Protein AF-A0A1D8S6E8-F1 (afdb_monomer)

Nearest PDB structures (foldseek):
  8wx1-assembly1_A  TM=2.848E-01  e=4.080E-01  Mus musculus
  6jx6-assembly1_C  TM=3.672E-01  e=4.406E+00  Homo sapiens
  4tx5-assembly1_A  TM=2.893E-01  e=4.406E+00  Homo sapiens
  8x84-assembly1_A  TM=2.880E-01  e=5.515E+00  Drosophila melanogaster

Radius of gyration: 18.67 Å; Cα contacts (8 Å, |Δi|>4): 208; chains: 1; bounding box: 44×34×52 Å

Secondary structure (DSSP, 8-state):
-HHHHHHHHHHHHHHHHT-HHHHHHHHHHHHHHHHHHHHHHHHHHHT-STTS-HHHHHHHHHS-HHHHHHHHHHHHHHHIIIIIGGGSSS--HHHHHH-SS--HHHHHHHHHHHHHHHHHHHHHHHHHHHHHHHHHHHGGGS-HHHHHHHHHHHHHHHHHHHTTTTHHHHTTT-HHHHHHHHHHHHHHHHHHHHHHHHH-

Organism: NCBI:txid1873524

Mean predicted aligned error: 5.05 Å

Sequence (200 aa):
MQFVGFEAAVLLLGWYHGLTQAAVAGTVGVLVAVAGSAFMLHLSRGFRADREPRRYLDLLFGSRIELVLGLVSFNLLLVYVFVYDPQQAGPALVTSLLGERPPLAYSFVLLLIGWDVAYRIGVGWWACVTGFWRSITYGDELDPATRARFARLDLTTIAFASLQLPIVPVLSGHPLLQLTVLGHVLAVALVSGASVALLR

Solvent-accessible surface area (backbone atoms only — not comparable to full-atom values): 10553 Å² total; per-residue (Å²): 112,70,64,60,52,54,49,48,49,34,50,51,47,17,61,75,69,70,27,61,60,36,22,54,46,36,48,49,36,49,51,42,53,51,51,51,53,55,48,50,56,49,52,63,62,72,67,75,53,100,80,63,64,61,71,56,52,45,58,72,72,65,60,60,52,36,58,52,43,8,49,51,47,32,51,52,48,49,46,38,60,72,54,51,41,66,72,45,96,66,85,27,68,58,39,69,34,48,40,94,74,56,50,69,71,55,54,52,52,47,51,53,37,47,40,52,45,26,29,48,52,19,39,51,50,47,54,25,54,50,48,28,52,43,29,76,74,44,36,88,79,47,52,72,70,57,27,53,50,51,33,51,52,34,52,48,49,34,54,55,43,54,59,50,56,72,50,43,73,68,36,66,95,39,64,69,61,32,49,50,54,52,48,49,35,49,51,38,40,51,43,18,47,50,24,34,62,62,43,106

Foldseek 3Di:
DVLVVLLCLLVVCCVVLVQVLSSLLSNLLSLLLVLLVVLVVVVVVLPPDPPDDVVLVCQLPVPCQLVVQLVVQLVVVCCCQPPVQVVDPDQGLQCNRQNPDRDPSSVVSSSVSVSSNSSSLSSLVSLLQSLLVCLVPCLVVDDLVSLVSSLVSLVSSLVSLVSSLSNLVSCPPPVVVNCVSVVSSVVSCVSSVNSSVSSD

InterPro domains:
  IPR055952 Protein of unknown function DUF7530 [PF24374] (1-195)

pLDDT: mean 88.85, std 7.86, range [54.19, 97.69]

Structure (mmCIF, N/CA/C/O backbone):
data_AF-A0A1D8S6E8-F1
#
_entry.id   AF-A0A1D8S6E8-F1
#
loop_
_atom_site.group_PDB
_atom_site.id
_atom_site.type_symbol
_atom_site.label_atom_id
_atom_site.label_alt_id
_atom_site.label_comp_id
_atom_site.label_asym_id
_atom_site.label_entity_id
_atom_site.label_seq_id
_atom_site.pdbx_PDB_ins_code
_atom_site.Cartn_x
_atom_site.Cartn_y
_atom_site.Cartn_z
_atom_site.occupancy
_atom_site.B_iso_or_equiv
_atom_site.aut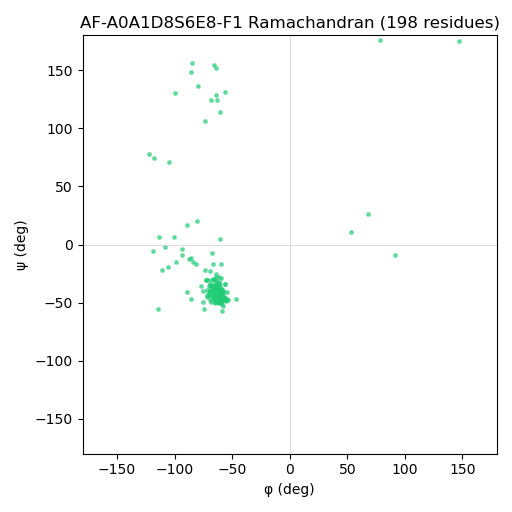h_seq_id
_atom_site.auth_comp_id
_atom_site.auth_asym_id
_atom_site.auth_atom_id
_atom_site.pdbx_PDB_model_num
ATOM 1 N N . MET A 1 1 ? -7.219 -19.929 -1.915 1.00 60.03 1 MET A N 1
ATOM 2 C CA . MET A 1 1 ? -7.399 -20.648 -0.635 1.00 60.03 1 MET A CA 1
ATOM 3 C C . MET A 1 1 ? -7.139 -19.731 0.564 1.00 60.03 1 MET A C 1
ATOM 5 O O . MET A 1 1 ? -8.098 -19.417 1.246 1.00 60.03 1 MET A O 1
ATOM 9 N N . GLN A 1 2 ? -5.917 -19.220 0.787 1.00 70.62 2 GLN A N 1
ATOM 10 C CA . GLN A 1 2 ? -5.588 -18.413 1.984 1.00 70.62 2 GLN A CA 1
ATOM 11 C C . GLN A 1 2 ? -6.381 -17.094 2.118 1.00 70.62 2 GLN A C 1
ATOM 13 O O . GLN A 1 2 ? -6.844 -16.783 3.208 1.00 70.62 2 GLN A O 1
ATOM 18 N N . PHE A 1 3 ? -6.615 -16.369 1.015 1.00 78.62 3 PHE A N 1
ATOM 19 C CA . PHE A 1 3 ? -7.453 -15.154 0.994 1.00 78.62 3 PHE A CA 1
ATOM 20 C C . PHE A 1 3 ? -8.863 -15.388 1.545 1.00 78.62 3 PHE A C 1
ATOM 22 O O . PHE A 1 3 ? -9.321 -14.651 2.406 1.00 78.62 3 PHE A O 1
ATOM 29 N N . VAL A 1 4 ? -9.520 -16.452 1.072 1.00 82.81 4 VAL A N 1
ATOM 30 C CA . VAL A 1 4 ? -10.889 -16.794 1.478 1.00 82.81 4 VAL A CA 1
ATOM 31 C C . VAL A 1 4 ? -10.944 -17.082 2.978 1.00 82.81 4 VAL A C 1
ATOM 33 O O . VAL A 1 4 ? -11.916 -16.720 3.624 1.00 82.81 4 VAL A O 1
ATOM 36 N N . GLY A 1 5 ? -9.885 -17.673 3.543 1.00 86.06 5 GLY A N 1
ATOM 37 C CA . GLY A 1 5 ? -9.773 -17.893 4.984 1.00 86.06 5 GLY A CA 1
ATOM 38 C C . GLY A 1 5 ? -9.686 -16.593 5.788 1.00 86.06 5 GLY A C 1
ATOM 39 O O . GLY A 1 5 ? -10.408 -16.447 6.768 1.00 86.06 5 GLY A O 1
ATOM 40 N N . PHE A 1 6 ? -8.844 -15.642 5.368 1.00 86.69 6 PHE A N 1
ATOM 41 C CA . PHE A 1 6 ? -8.723 -14.340 6.038 1.00 86.69 6 PHE A CA 1
ATOM 42 C C . PHE A 1 6 ? -9.990 -13.498 5.914 1.00 86.69 6 PHE A C 1
ATOM 44 O O . PHE A 1 6 ? -10.462 -12.971 6.916 1.00 86.69 6 PHE A O 1
ATOM 51 N N . GLU A 1 7 ? -10.560 -13.415 4.714 1.00 91.00 7 GLU A N 1
ATOM 52 C CA . GLU A 1 7 ? -11.801 -12.679 4.473 1.00 91.00 7 GLU A CA 1
ATOM 53 C C . GLU A 1 7 ? -12.955 -13.274 5.288 1.00 91.00 7 GLU A C 1
ATOM 55 O O . GLU A 1 7 ? -13.643 -12.560 6.015 1.00 91.00 7 GLU A O 1
ATOM 60 N N . ALA A 1 8 ? -13.116 -14.602 5.266 1.00 90.62 8 ALA A N 1
ATOM 61 C CA . ALA A 1 8 ? -14.121 -15.273 6.082 1.00 90.62 8 ALA A CA 1
ATOM 62 C C . ALA A 1 8 ? -13.896 -15.020 7.578 1.00 90.62 8 ALA A C 1
ATOM 64 O O . ALA A 1 8 ? -14.856 -14.742 8.286 1.00 90.62 8 ALA A O 1
ATOM 65 N N . ALA A 1 9 ? -12.651 -15.067 8.065 1.00 89.38 9 ALA A N 1
ATOM 66 C CA . ALA A 1 9 ? -12.347 -14.776 9.464 1.00 89.38 9 ALA A CA 1
ATOM 67 C C . ALA A 1 9 ? -12.722 -13.336 9.846 1.00 89.38 9 ALA A C 1
ATOM 69 O O . ALA A 1 9 ? -13.364 -13.134 10.873 1.00 89.38 9 ALA A O 1
ATOM 70 N N . VAL A 1 10 ? -12.376 -12.346 9.015 1.00 91.88 10 VAL A N 1
ATOM 71 C CA . VAL A 1 10 ? -12.719 -10.932 9.240 1.00 91.88 10 VAL A CA 1
ATOM 72 C C . VAL A 1 10 ? -14.232 -10.735 9.283 1.00 91.88 10 VAL A C 1
ATOM 74 O O . VAL A 1 10 ? -14.730 -10.103 10.213 1.00 91.88 10 VAL A O 1
ATOM 77 N N . LEU A 1 11 ? -14.967 -11.287 8.315 1.00 92.44 11 LEU A N 1
ATOM 78 C CA . LEU A 1 11 ? -16.418 -11.118 8.230 1.00 92.44 11 LEU A CA 1
ATOM 79 C C . LEU A 1 11 ? -17.154 -11.871 9.345 1.00 92.44 11 LEU A C 1
ATOM 81 O O . LEU A 1 11 ? -18.067 -11.315 9.950 1.00 92.44 11 LEU A O 1
ATOM 85 N N . LEU A 1 12 ? -16.742 -13.104 9.658 1.00 91.62 12 LEU A N 1
ATOM 86 C CA . LEU A 1 12 ? -17.339 -13.904 10.731 1.00 91.62 12 LEU A CA 1
ATOM 87 C C . LEU A 1 12 ? -17.108 -13.266 12.101 1.00 91.62 12 LEU A C 1
ATOM 89 O O . LEU A 1 12 ? -18.049 -13.164 12.883 1.00 91.62 12 LEU A O 1
ATOM 93 N N . LEU A 1 13 ? -15.883 -12.816 12.393 1.00 88.38 13 LEU A N 1
ATOM 94 C CA . LEU A 1 13 ? -15.561 -12.158 13.664 1.00 88.38 13 LEU A CA 1
ATOM 95 C C . LEU A 1 13 ? -16.220 -10.780 13.763 1.00 88.38 13 LEU A C 1
ATOM 97 O O . LEU A 1 13 ? -16.749 -10.440 14.820 1.00 88.38 13 LEU A O 1
ATOM 101 N N . GLY A 1 14 ? -16.248 -10.021 12.666 1.00 89.06 14 GLY A N 1
ATOM 102 C CA . GLY A 1 14 ? -16.954 -8.745 12.579 1.00 89.06 14 GLY A CA 1
ATOM 103 C C . GLY A 1 14 ? -18.448 -8.889 12.847 1.00 89.06 14 GLY A C 1
ATOM 104 O O . GLY A 1 14 ? -19.000 -8.141 13.651 1.00 89.06 14 GLY A O 1
ATOM 105 N N . TRP A 1 15 ? -19.088 -9.892 12.242 1.00 92.50 15 TRP A N 1
ATOM 106 C CA . TRP A 1 15 ? -20.497 -10.204 12.477 1.00 92.50 15 TRP A CA 1
ATOM 107 C C . TRP A 1 15 ? -20.754 -10.700 13.905 1.00 92.50 15 TRP A C 1
ATOM 109 O O . TRP A 1 15 ? -21.646 -10.186 14.574 1.00 92.50 15 TRP A O 1
ATOM 119 N N . TYR A 1 16 ? -19.943 -11.640 14.401 1.00 92.12 16 TYR A N 1
ATOM 120 C CA . TYR A 1 16 ? -20.099 -12.229 15.735 1.00 92.12 16 TYR A CA 1
ATOM 121 C C . TYR A 1 16 ? -19.918 -11.205 16.866 1.00 92.12 16 TYR A C 1
ATOM 123 O O . TYR A 1 16 ? -20.644 -11.245 17.857 1.00 92.12 16 TYR A O 1
ATOM 131 N N . HIS A 1 17 ? -18.971 -10.274 16.722 1.00 88.00 17 HIS A N 1
ATOM 132 C CA . HIS A 1 17 ? -18.700 -9.240 17.722 1.00 88.00 17 HIS A CA 1
ATOM 133 C C . HIS A 1 17 ? -19.449 -7.918 17.479 1.00 88.00 17 HIS A C 1
ATOM 135 O O . HIS A 1 17 ? -19.347 -7.016 18.307 1.00 88.00 17 HIS A O 1
ATOM 141 N N . GLY A 1 18 ? -20.194 -7.779 16.375 1.00 88.12 18 GLY A N 1
ATOM 142 C CA . GLY A 1 18 ? -20.901 -6.540 16.024 1.00 88.12 18 GLY A CA 1
ATOM 143 C C . GLY A 1 18 ? -19.975 -5.372 15.649 1.00 88.12 18 GLY A C 1
ATOM 144 O O . GLY A 1 18 ? -20.344 -4.212 15.816 1.00 88.12 18 GLY A O 1
ATOM 145 N N . LEU A 1 19 ? -18.766 -5.662 15.161 1.00 91.56 19 LEU A N 1
ATOM 146 C CA . LEU A 1 19 ? -17.703 -4.688 14.887 1.00 91.56 19 LEU A CA 1
ATOM 147 C C . LEU A 1 19 ? -17.558 -4.439 13.376 1.00 91.56 19 LEU A C 1
ATOM 149 O O . LEU A 1 19 ? -16.586 -4.846 12.738 1.00 91.56 19 LEU A O 1
ATOM 153 N N . THR A 1 20 ? -18.534 -3.751 12.783 1.00 88.69 20 THR A N 1
ATOM 154 C CA . THR A 1 20 ? -18.589 -3.513 11.327 1.00 88.69 20 THR A CA 1
ATOM 155 C C . THR A 1 20 ? -17.409 -2.685 10.808 1.00 88.69 20 THR A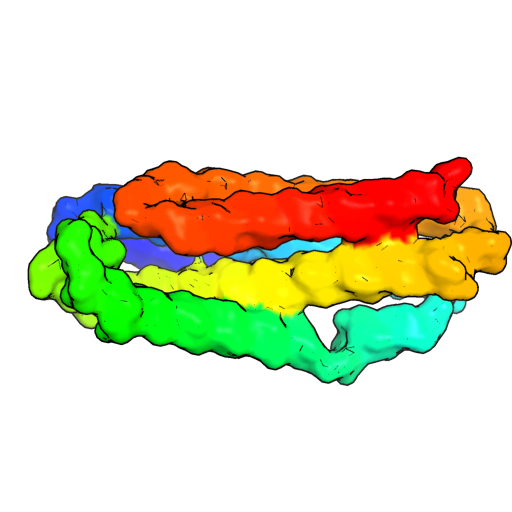 C 1
ATOM 157 O O . THR A 1 20 ? -16.924 -2.934 9.707 1.00 88.69 20 THR A O 1
ATOM 160 N N . GLN A 1 21 ? -16.903 -1.730 11.595 1.00 87.75 21 GLN A N 1
ATOM 161 C CA . GLN A 1 21 ? -15.744 -0.914 11.202 1.00 87.75 21 GLN A CA 1
ATOM 162 C C . GLN A 1 21 ? -14.462 -1.752 11.109 1.00 87.75 21 GLN A C 1
ATOM 164 O O . GLN A 1 21 ? -13.735 -1.653 10.122 1.00 87.75 21 GLN A O 1
ATOM 169 N N . ALA A 1 22 ? -14.225 -2.651 12.072 1.00 88.88 22 ALA A N 1
ATOM 170 C CA . ALA A 1 22 ? -13.147 -3.633 11.979 1.00 88.88 22 ALA A CA 1
ATOM 171 C C . ALA A 1 22 ? -13.314 -4.569 10.773 1.00 88.88 22 ALA A C 1
ATOM 173 O O . ALA A 1 22 ? -12.317 -4.943 10.154 1.00 88.88 22 ALA A O 1
ATOM 174 N N . ALA A 1 23 ? -14.550 -4.922 10.403 1.00 91.44 23 ALA A N 1
ATOM 175 C CA . ALA A 1 23 ? -14.802 -5.767 9.239 1.00 91.44 23 ALA A CA 1
ATOM 176 C C . ALA A 1 23 ? -14.401 -5.057 7.941 1.00 91.44 23 ALA A C 1
ATOM 178 O O . ALA A 1 23 ? -13.694 -5.637 7.118 1.00 91.44 23 ALA A O 1
ATOM 179 N N . VAL A 1 24 ? -14.768 -3.781 7.791 1.00 92.50 24 VAL A N 1
ATOM 180 C CA . VAL A 1 24 ? -14.352 -2.949 6.652 1.00 92.50 24 VAL A CA 1
ATOM 181 C C . VAL A 1 24 ? -12.831 -2.790 6.624 1.00 92.50 24 VAL A C 1
ATOM 183 O O . VAL A 1 24 ? -12.215 -3.031 5.586 1.00 92.50 24 VAL A O 1
ATOM 186 N N . ALA A 1 25 ? -12.213 -2.453 7.760 1.00 90.75 25 ALA A N 1
ATOM 187 C CA . ALA A 1 25 ? -10.764 -2.299 7.878 1.00 90.75 25 ALA A CA 1
ATOM 188 C C . ALA A 1 25 ? -10.012 -3.578 7.485 1.00 90.75 25 ALA A C 1
ATOM 190 O O . ALA A 1 25 ? -9.077 -3.539 6.682 1.00 90.75 25 ALA A O 1
ATOM 191 N N . GLY A 1 26 ? -10.458 -4.720 8.014 1.00 91.25 26 GLY A N 1
ATOM 192 C CA . GLY A 1 26 ? -9.917 -6.029 7.683 1.00 91.25 26 GLY A CA 1
ATOM 193 C C . GLY A 1 26 ? -10.076 -6.339 6.198 1.00 91.25 26 GLY A C 1
ATOM 194 O O . GLY A 1 26 ? -9.085 -6.655 5.556 1.00 91.25 26 GLY A O 1
ATOM 195 N N . THR A 1 27 ? -11.270 -6.155 5.630 1.00 93.31 27 THR A N 1
ATOM 196 C CA . THR A 1 27 ? -11.555 -6.412 4.204 1.00 93.31 27 THR A CA 1
ATOM 197 C C . THR A 1 27 ? -10.633 -5.598 3.297 1.00 93.31 27 THR A C 1
ATOM 199 O O . THR A 1 27 ? -10.021 -6.132 2.375 1.00 93.31 27 THR A O 1
ATOM 202 N N . VAL A 1 28 ? -10.463 -4.302 3.583 1.00 93.38 28 VAL A N 1
ATOM 203 C CA . VAL A 1 28 ? -9.533 -3.435 2.844 1.00 93.38 28 VAL A CA 1
ATOM 204 C C . VAL A 1 28 ? -8.100 -3.965 2.937 1.00 93.38 28 VAL A C 1
ATOM 206 O O . VAL A 1 28 ? -7.418 -4.076 1.917 1.00 93.38 28 VAL A O 1
ATOM 209 N N . GLY A 1 29 ? -7.645 -4.338 4.135 1.00 90.81 29 GLY A N 1
ATOM 210 C CA . GLY A 1 29 ? -6.318 -4.920 4.324 1.00 90.81 29 GLY A CA 1
ATOM 211 C C . GLY A 1 29 ? -6.138 -6.242 3.570 1.00 90.81 29 GLY A C 1
ATOM 212 O O . GLY A 1 29 ? -5.119 -6.447 2.912 1.00 90.81 29 GLY A O 1
ATOM 213 N N . VAL A 1 30 ? -7.151 -7.110 3.578 1.00 91.62 30 VAL A N 1
ATOM 214 C CA . VAL A 1 30 ? -7.140 -8.374 2.839 1.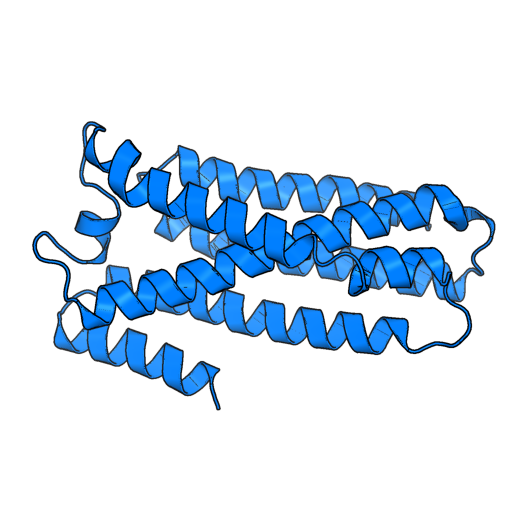00 91.62 30 VAL A CA 1
ATOM 215 C C . VAL A 1 30 ? -7.121 -8.115 1.320 1.00 91.62 30 VAL A C 1
ATOM 217 O O . VAL A 1 30 ? -6.382 -8.785 0.598 1.00 91.62 30 VAL A O 1
ATOM 220 N N . LEU A 1 31 ? -7.844 -7.119 0.802 1.00 90.19 31 LEU A N 1
ATOM 221 C CA . LEU A 1 31 ? -7.780 -6.741 -0.618 1.00 90.19 31 LEU A CA 1
ATOM 222 C C . LEU A 1 31 ? -6.366 -6.307 -1.032 1.00 90.19 31 LEU A C 1
ATOM 224 O O . LEU A 1 31 ? -5.854 -6.758 -2.061 1.00 90.19 31 LEU A O 1
ATOM 228 N N . VAL A 1 32 ? -5.694 -5.503 -0.204 1.00 88.19 32 VAL A N 1
ATOM 229 C CA . VAL A 1 32 ? -4.285 -5.116 -0.405 1.00 88.19 32 VAL A CA 1
ATOM 230 C C . VAL A 1 32 ? -3.365 -6.349 -0.354 1.00 88.19 32 VAL A C 1
ATOM 232 O O . VAL A 1 32 ? -2.449 -6.497 -1.178 1.00 88.19 32 VAL A O 1
ATOM 235 N N . ALA A 1 33 ? -3.658 -7.294 0.543 1.00 86.56 33 ALA A N 1
ATOM 236 C CA . ALA A 1 33 ? -2.975 -8.582 0.648 1.00 86.56 33 ALA A CA 1
ATOM 237 C C . ALA A 1 33 ? -3.202 -9.499 -0.574 1.00 86.56 33 ALA A C 1
ATOM 239 O O . ALA A 1 33 ? -2.339 -10.288 -0.964 1.00 86.56 33 ALA A O 1
ATOM 240 N N . VAL A 1 34 ? -4.327 -9.408 -1.272 1.00 87.50 34 VAL A N 1
ATOM 241 C CA . VAL A 1 34 ? -4.492 -10.131 -2.545 1.00 87.50 34 VAL A CA 1
ATOM 242 C C . VAL A 1 34 ? -3.711 -9.445 -3.647 1.00 87.50 34 VAL A C 1
ATOM 244 O O . VAL A 1 34 ? -2.928 -10.090 -4.350 1.00 87.50 34 VAL A O 1
ATOM 247 N N . ALA A 1 35 ? -3.885 -8.132 -3.765 1.00 84.44 35 ALA A N 1
ATOM 248 C CA . ALA A 1 35 ? -3.279 -7.330 -4.814 1.00 84.44 35 ALA A CA 1
ATOM 249 C C . ALA A 1 35 ? -1.753 -7.467 -4.843 1.00 84.44 35 ALA A C 1
ATOM 251 O O . ALA A 1 35 ? -1.174 -7.737 -5.894 1.00 84.44 35 ALA A O 1
ATOM 252 N N . GLY A 1 36 ? -1.089 -7.364 -3.690 1.00 82.06 36 GLY A N 1
ATOM 253 C CA . GLY A 1 36 ? 0.374 -7.478 -3.647 1.00 82.06 36 GLY A CA 1
ATOM 254 C C . GLY A 1 36 ? 0.897 -8.894 -3.934 1.00 82.06 36 GLY A C 1
ATOM 255 O O . GLY A 1 36 ? 2.015 -9.043 -4.414 1.00 82.06 36 GLY A O 1
ATOM 256 N N . SER A 1 37 ? 0.085 -9.942 -3.738 1.00 83.38 37 SER A N 1
ATOM 257 C CA . SER A 1 37 ? 0.473 -11.315 -4.071 1.00 83.38 37 SER A CA 1
ATOM 258 C C . SER A 1 37 ? 0.481 -11.460 -5.585 1.00 83.38 37 SER A C 1
ATOM 260 O O . SER A 1 37 ? 1.426 -11.997 -6.160 1.00 83.38 37 SER A O 1
ATOM 262 N N . ALA A 1 38 ? -0.546 -10.914 -6.245 1.00 82.88 38 ALA A N 1
ATOM 263 C CA . ALA A 1 38 ? -0.596 -10.829 -7.698 1.00 82.88 38 ALA A CA 1
ATOM 264 C C . ALA A 1 38 ? 0.557 -9.977 -8.254 1.00 82.88 38 ALA A C 1
ATOM 266 O O . ALA A 1 38 ? 1.191 -10.379 -9.229 1.00 82.88 38 ALA A O 1
ATOM 267 N N . PHE A 1 39 ? 0.882 -8.857 -7.602 1.00 80.69 39 PHE A N 1
ATOM 268 C CA . PHE A 1 39 ? 2.013 -8.000 -7.958 1.00 80.69 39 PHE A CA 1
ATOM 269 C C . PHE A 1 39 ? 3.357 -8.738 -7.888 1.00 80.69 39 PHE A C 1
ATOM 271 O O . PHE A 1 39 ? 4.105 -8.736 -8.864 1.00 80.69 39 PHE A O 1
ATOM 278 N N . MET A 1 40 ? 3.651 -9.445 -6.793 1.00 77.25 40 MET A N 1
ATOM 279 C CA . MET A 1 40 ? 4.896 -10.215 -6.665 1.00 77.25 40 MET A CA 1
ATOM 280 C C . MET A 1 40 ? 4.986 -11.359 -7.685 1.00 77.25 40 MET A C 1
ATOM 282 O O . MET A 1 40 ? 6.050 -11.617 -8.255 1.00 77.25 40 MET A O 1
ATOM 286 N N . LEU A 1 41 ? 3.867 -12.026 -7.980 1.00 79.00 41 LEU A N 1
ATOM 287 C CA . LEU A 1 41 ? 3.810 -13.022 -9.053 1.00 79.00 41 LEU A CA 1
ATOM 288 C C . LEU A 1 41 ? 4.048 -12.395 -10.433 1.00 79.00 41 LEU A C 1
ATOM 290 O O . LEU A 1 41 ? 4.658 -13.026 -11.294 1.00 79.00 41 LEU A O 1
ATOM 294 N N . HIS A 1 42 ? 3.590 -11.164 -10.653 1.00 78.69 42 HIS A N 1
ATOM 295 C CA . HIS A 1 42 ? 3.838 -10.441 -11.894 1.00 78.69 42 HIS A CA 1
ATOM 296 C C . HIS A 1 42 ? 5.312 -10.041 -12.029 1.00 78.69 42 HIS A C 1
ATOM 298 O O . HIS A 1 42 ? 5.925 -10.341 -13.054 1.00 78.69 42 HIS A O 1
ATOM 304 N N . LEU A 1 43 ? 5.904 -9.459 -10.978 1.00 73.12 43 LEU A N 1
ATOM 305 C CA . LEU A 1 43 ? 7.327 -9.110 -10.942 1.00 73.12 43 LEU A CA 1
ATOM 306 C C . LEU A 1 43 ? 8.202 -10.345 -11.179 1.00 73.12 43 LEU A C 1
ATOM 308 O O . LEU A 1 43 ? 9.009 -10.357 -12.101 1.00 73.12 43 LEU A O 1
ATOM 312 N N . SER A 1 44 ? 7.993 -11.424 -10.421 1.00 72.31 44 SER A N 1
ATOM 313 C CA . SER A 1 44 ? 8.801 -12.649 -10.549 1.00 72.31 44 SER A CA 1
ATOM 314 C C . SER A 1 44 ? 8.744 -13.297 -11.939 1.00 72.31 44 SER A C 1
ATOM 316 O O . SER A 1 44 ? 9.713 -13.929 -12.357 1.00 72.31 44 SER A O 1
ATOM 318 N N . ARG A 1 45 ? 7.638 -13.141 -12.682 1.00 73.44 45 ARG A N 1
ATOM 319 C CA . ARG A 1 45 ? 7.534 -13.589 -14.083 1.00 73.44 45 ARG A CA 1
ATOM 320 C C . ARG A 1 45 ? 8.242 -12.643 -15.050 1.00 73.44 45 ARG A C 1
ATOM 322 O O . ARG A 1 45 ? 8.813 -13.117 -16.027 1.00 73.44 45 ARG A O 1
ATOM 329 N N . GLY A 1 46 ? 8.206 -11.339 -14.781 1.00 65.38 46 GLY A N 1
ATOM 330 C CA . GLY A 1 46 ? 8.820 -10.307 -15.620 1.00 65.38 46 GLY A CA 1
ATOM 331 C C . GLY A 1 46 ? 10.345 -10.398 -15.715 1.00 65.38 46 GLY A C 1
ATOM 332 O O . GLY A 1 46 ? 10.887 -10.029 -16.755 1.00 65.38 46 GLY A O 1
ATOM 333 N N . PHE A 1 47 ? 11.002 -10.934 -14.678 1.00 66.25 47 PHE A N 1
ATOM 334 C CA . PHE A 1 47 ? 12.466 -10.979 -14.546 1.00 66.25 47 PHE A CA 1
ATOM 335 C C . PHE A 1 47 ? 13.124 -12.331 -14.904 1.00 66.25 47 PHE A C 1
ATOM 337 O O . PHE A 1 47 ? 14.321 -12.528 -14.725 1.00 66.25 47 PHE A O 1
ATOM 344 N N . ARG A 1 48 ? 12.371 -13.313 -15.423 1.00 62.62 48 ARG A N 1
ATOM 345 C CA . ARG A 1 48 ? 12.910 -14.643 -15.805 1.00 62.62 48 ARG A CA 1
ATOM 346 C C . ARG A 1 48 ? 13.619 -14.682 -17.170 1.00 62.62 48 ARG A C 1
ATOM 348 O O . ARG A 1 48 ? 13.740 -15.751 -17.758 1.00 62.62 48 ARG A O 1
ATOM 355 N N . ALA A 1 49 ? 14.061 -13.543 -17.698 1.00 57.59 49 ALA A N 1
ATOM 356 C CA . ALA A 1 49 ? 14.739 -13.478 -18.991 1.00 57.59 49 ALA A CA 1
ATOM 357 C C . ALA A 1 49 ? 16.266 -13.395 -18.813 1.00 57.59 49 ALA A C 1
ATOM 359 O O . ALA A 1 49 ? 16.757 -12.515 -18.113 1.00 57.59 49 ALA A O 1
ATOM 360 N N . ASP A 1 50 ? 17.019 -14.248 -19.516 1.00 54.19 50 ASP A N 1
ATOM 361 C CA . ASP A 1 50 ? 18.485 -14.428 -19.414 1.00 54.19 50 ASP A CA 1
ATOM 362 C C . ASP A 1 50 ? 19.359 -13.188 -19.736 1.00 54.19 50 ASP A C 1
ATOM 364 O O . ASP A 1 50 ? 20.585 -13.283 -19.781 1.00 54.19 50 ASP A O 1
ATOM 368 N N . ARG A 1 51 ? 18.764 -12.013 -19.981 1.00 62.25 51 ARG A N 1
ATOM 369 C CA . ARG A 1 51 ? 19.456 -10.784 -20.421 1.00 62.25 51 ARG A CA 1
ATOM 370 C C . ARG A 1 51 ? 19.438 -9.637 -19.411 1.00 62.25 51 ARG A C 1
ATOM 372 O O . ARG A 1 51 ? 19.852 -8.532 -19.744 1.00 62.25 51 ARG A O 1
ATOM 379 N N . GLU A 1 52 ? 18.942 -9.855 -18.201 1.00 69.94 52 GLU A N 1
ATOM 380 C CA . GLU A 1 52 ? 18.837 -8.780 -17.212 1.00 69.94 52 GLU A CA 1
ATOM 381 C C . GLU A 1 52 ? 20.132 -8.580 -16.405 1.00 69.94 52 GLU A C 1
ATOM 383 O O . GLU A 1 52 ? 20.860 -9.549 -16.155 1.00 69.94 52 GLU A O 1
ATOM 388 N N . PRO A 1 53 ? 20.443 -7.343 -15.962 1.00 77.81 53 PRO A N 1
ATOM 389 C CA . PRO A 1 53 ? 21.641 -7.089 -15.169 1.00 77.81 53 PRO A CA 1
ATOM 390 C C . PRO A 1 53 ? 21.619 -7.888 -13.858 1.00 77.81 53 PRO A C 1
ATOM 392 O O . PRO A 1 53 ? 20.811 -7.622 -12.968 1.00 77.81 53 PRO A O 1
ATOM 395 N N . ARG A 1 54 ? 22.540 -8.849 -13.703 1.00 78.19 54 ARG A N 1
ATOM 396 C CA . ARG A 1 54 ? 22.599 -9.743 -12.525 1.00 78.19 54 ARG A CA 1
ATOM 397 C C . ARG A 1 54 ? 22.651 -8.978 -11.202 1.00 78.19 54 ARG A C 1
ATOM 399 O O . ARG A 1 54 ? 21.913 -9.296 -10.283 1.00 78.19 54 ARG A O 1
ATOM 406 N N . ARG A 1 55 ? 23.426 -7.888 -11.154 1.00 79.38 55 ARG A N 1
ATOM 407 C CA . ARG A 1 55 ? 23.549 -7.027 -9.967 1.00 79.38 55 ARG A CA 1
ATOM 408 C C . ARG A 1 55 ? 22.221 -6.386 -9.545 1.00 79.38 55 ARG A C 1
ATOM 410 O O . ARG A 1 55 ? 21.997 -6.189 -8.356 1.00 79.38 55 ARG A O 1
ATOM 417 N N . TYR A 1 56 ? 21.345 -6.067 -10.498 1.00 81.19 56 TYR A N 1
ATOM 418 C CA . TYR A 1 56 ? 20.006 -5.563 -10.197 1.00 81.19 56 TYR A CA 1
ATOM 419 C C . TYR A 1 56 ? 19.121 -6.661 -9.599 1.00 81.19 56 TYR A C 1
ATOM 421 O O . TYR A 1 56 ? 18.469 -6.422 -8.586 1.00 81.19 56 TYR A O 1
ATOM 429 N N . LEU A 1 57 ? 19.154 -7.871 -10.163 1.00 78.56 57 LEU A N 1
ATOM 430 C CA . LEU A 1 57 ? 18.404 -9.013 -9.634 1.00 78.56 57 LEU A CA 1
ATOM 431 C C . LEU A 1 57 ? 18.883 -9.427 -8.240 1.00 78.56 57 LEU A C 1
ATOM 433 O O . LEU A 1 57 ? 18.057 -9.682 -7.367 1.00 78.56 57 LEU A O 1
ATOM 437 N N . ASP A 1 58 ? 20.193 -9.412 -8.000 1.00 80.38 58 ASP A N 1
ATOM 438 C CA . ASP A 1 58 ? 20.777 -9.719 -6.692 1.00 80.38 58 ASP A CA 1
ATOM 439 C C . ASP A 1 58 ? 20.374 -8.682 -5.632 1.00 80.38 58 ASP A C 1
ATOM 441 O O . ASP A 1 58 ? 20.073 -9.037 -4.495 1.00 80.38 58 ASP A O 1
ATOM 445 N N . LEU A 1 59 ? 20.310 -7.396 -5.992 1.00 81.44 59 LEU A N 1
ATOM 446 C CA . LEU A 1 59 ? 19.826 -6.348 -5.086 1.00 81.44 59 LEU A CA 1
ATOM 447 C C . LEU A 1 59 ? 18.320 -6.470 -4.818 1.00 81.44 59 LEU A C 1
ATOM 449 O O . LEU A 1 59 ? 17.886 -6.337 -3.670 1.00 81.44 59 LEU A O 1
ATOM 453 N N . LEU A 1 60 ? 17.535 -6.736 -5.865 1.00 80.06 60 LEU A N 1
ATOM 454 C CA . LEU A 1 60 ? 16.080 -6.833 -5.790 1.00 80.06 60 LEU A CA 1
ATOM 455 C C . LEU A 1 60 ? 15.616 -8.067 -5.003 1.00 80.06 60 LEU A C 1
ATOM 457 O O . LEU A 1 60 ? 14.679 -7.950 -4.220 1.00 80.06 60 LEU A O 1
ATOM 461 N N . PHE A 1 61 ? 16.264 -9.222 -5.187 1.00 75.94 61 PHE A N 1
ATOM 462 C CA . PHE A 1 61 ? 15.834 -10.503 -4.608 1.00 75.94 61 PHE A CA 1
ATOM 463 C C . PHE A 1 61 ? 16.753 -11.056 -3.510 1.00 75.94 61 PHE A C 1
ATOM 465 O O . PHE A 1 61 ? 16.323 -11.897 -2.724 1.00 75.94 61 PHE A O 1
ATOM 472 N N . GLY A 1 62 ? 18.019 -10.641 -3.454 1.00 69.50 62 GLY A N 1
ATOM 473 C CA . GLY A 1 62 ? 19.030 -11.240 -2.574 1.00 69.50 62 GLY A CA 1
ATOM 474 C C . GLY A 1 62 ? 19.281 -10.488 -1.267 1.00 69.50 62 GLY A C 1
ATOM 475 O O . GLY A 1 62 ? 19.885 -11.045 -0.352 1.00 69.50 62 GLY A O 1
ATOM 476 N N . SER A 1 63 ? 18.826 -9.238 -1.146 1.00 73.12 63 SER A N 1
ATOM 477 C CA . SER A 1 63 ? 19.235 -8.357 -0.045 1.00 73.12 63 SER A CA 1
ATOM 478 C C . SER A 1 63 ? 18.442 -8.538 1.258 1.00 73.12 63 SER A C 1
ATOM 480 O O . SER A 1 63 ? 18.899 -8.075 2.303 1.00 73.12 63 SER A O 1
ATOM 482 N N . ARG A 1 64 ? 17.281 -9.217 1.232 1.00 84.50 64 ARG A N 1
ATOM 483 C CA . ARG A 1 64 ? 16.312 -9.315 2.351 1.00 84.50 64 ARG A CA 1
ATOM 484 C C . ARG A 1 64 ? 15.884 -7.954 2.923 1.00 84.50 64 ARG A C 1
ATOM 486 O O . ARG A 1 64 ? 15.259 -7.900 3.985 1.00 84.50 64 ARG A O 1
ATOM 493 N N . ILE A 1 65 ? 16.222 -6.851 2.254 1.00 85.25 65 ILE A N 1
ATOM 494 C CA . ILE A 1 65 ? 15.944 -5.488 2.713 1.00 85.25 65 ILE A CA 1
ATOM 495 C C . ILE A 1 65 ? 14.434 -5.265 2.780 1.00 85.25 65 ILE A C 1
ATOM 497 O O . ILE A 1 65 ? 13.957 -4.589 3.687 1.00 85.25 65 ILE A O 1
ATOM 501 N N . GLU A 1 66 ? 13.667 -5.897 1.895 1.00 84.88 66 GLU A N 1
ATOM 502 C CA . GLU A 1 66 ? 12.210 -5.862 1.903 1.00 84.88 66 GLU A CA 1
ATOM 503 C C . GLU A 1 66 ? 11.612 -6.398 3.213 1.00 84.88 66 GLU A C 1
ATOM 505 O O . GLU A 1 66 ? 10.664 -5.815 3.739 1.00 84.88 66 GLU A O 1
ATOM 510 N N . LEU A 1 67 ? 12.205 -7.451 3.793 1.00 88.12 67 LEU A N 1
ATOM 511 C CA . LEU A 1 67 ? 11.790 -7.988 5.093 1.00 88.12 67 LEU A CA 1
ATOM 512 C C . LEU A 1 67 ? 12.133 -7.020 6.224 1.00 88.12 67 LEU A C 1
ATOM 514 O O . LEU A 1 67 ? 11.319 -6.824 7.123 1.00 88.12 67 LEU A O 1
ATOM 518 N N . VAL A 1 68 ? 13.317 -6.405 6.177 1.00 91.25 68 VAL A N 1
ATOM 519 C CA . VAL A 1 68 ? 13.750 -5.430 7.188 1.00 91.25 68 VAL A CA 1
ATOM 520 C C . VAL A 1 68 ? 12.852 -4.196 7.161 1.00 91.25 68 VAL A C 1
ATOM 522 O O . VAL A 1 68 ? 12.365 -3.782 8.208 1.00 91.25 68 VAL A O 1
ATOM 525 N N . LEU A 1 69 ? 12.579 -3.640 5.978 1.00 91.12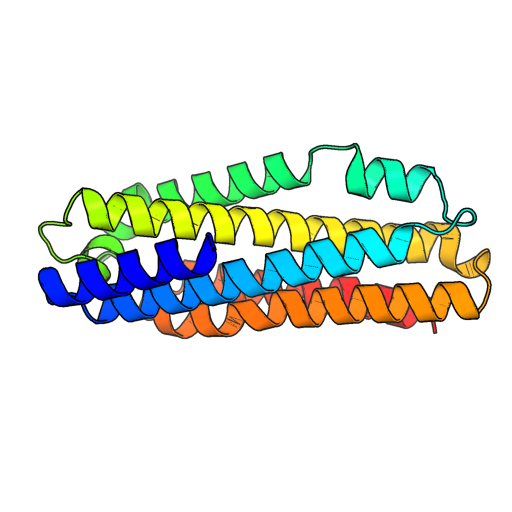 69 LEU A N 1
ATOM 526 C CA . LEU A 1 69 ? 11.673 -2.505 5.809 1.00 91.12 69 LEU A CA 1
ATOM 527 C C . LEU A 1 69 ? 10.267 -2.843 6.300 1.00 91.12 69 LEU A C 1
ATOM 529 O O . LEU A 1 69 ? 9.705 -2.083 7.081 1.00 91.12 69 LEU A O 1
ATOM 533 N N . GLY A 1 70 ? 9.737 -4.006 5.912 1.00 91.88 70 GLY A N 1
ATOM 534 C CA . GLY A 1 70 ? 8.445 -4.491 6.389 1.00 91.88 70 GLY A CA 1
ATOM 535 C C . GLY A 1 70 ? 8.380 -4.610 7.910 1.00 91.88 70 GLY A C 1
ATOM 536 O O . GLY A 1 70 ? 7.430 -4.140 8.537 1.00 91.88 70 GLY A O 1
ATOM 537 N N . LEU A 1 71 ? 9.426 -5.177 8.516 1.00 94.38 71 LEU A N 1
ATOM 538 C CA . LEU A 1 71 ? 9.537 -5.319 9.962 1.00 94.38 71 LEU A CA 1
ATOM 539 C C . LEU A 1 71 ? 9.601 -3.966 10.664 1.00 94.38 71 LEU A C 1
ATOM 541 O O . LEU A 1 71 ? 8.883 -3.759 11.640 1.00 94.38 71 LEU A O 1
ATOM 545 N N . VAL A 1 72 ? 10.418 -3.038 10.171 1.00 94.69 72 VAL A N 1
ATOM 546 C CA . VAL A 1 72 ? 10.507 -1.680 10.719 1.00 94.69 72 VAL A CA 1
ATOM 547 C C . VAL A 1 72 ? 9.154 -0.977 10.609 1.00 94.69 72 VAL A C 1
ATOM 549 O O . VAL A 1 72 ? 8.665 -0.463 11.611 1.00 94.69 72 VAL A O 1
ATOM 552 N N . SER A 1 73 ? 8.505 -1.017 9.444 1.00 93.25 73 SER A N 1
ATOM 553 C CA . SER A 1 73 ? 7.180 -0.424 9.235 1.00 93.25 73 SER A CA 1
ATOM 554 C C . SER A 1 73 ? 6.124 -1.009 10.170 1.00 93.25 73 SER A C 1
ATOM 556 O O . SER A 1 73 ? 5.346 -0.257 10.753 1.00 93.25 73 SER A O 1
ATOM 558 N N . PHE A 1 74 ? 6.112 -2.328 10.374 1.00 95.62 74 PHE A N 1
ATOM 559 C CA . PHE A 1 74 ? 5.168 -2.954 11.296 1.00 95.62 74 PHE A CA 1
ATOM 560 C C . PHE A 1 74 ? 5.452 -2.601 12.758 1.00 95.62 74 PHE A C 1
ATOM 562 O O . PHE A 1 74 ? 4.525 -2.309 13.506 1.00 95.62 74 PHE A O 1
ATOM 569 N N . ASN A 1 75 ? 6.718 -2.566 13.177 1.00 96.56 75 ASN A N 1
ATOM 570 C CA . ASN A 1 75 ? 7.062 -2.145 14.536 1.00 96.56 75 ASN A CA 1
ATOM 571 C C . ASN A 1 75 ? 6.682 -0.681 14.782 1.00 96.56 75 ASN A C 1
ATOM 573 O O . ASN A 1 75 ? 6.144 -0.366 15.839 1.00 96.56 75 ASN A O 1
ATOM 577 N N . LEU A 1 76 ? 6.887 0.201 13.800 1.00 95.44 76 LEU A N 1
ATOM 578 C CA . LEU A 1 76 ? 6.421 1.586 13.874 1.00 95.44 76 LEU A CA 1
ATOM 579 C C . LEU A 1 76 ? 4.895 1.667 13.968 1.00 95.44 76 LEU A C 1
ATOM 581 O O . LEU A 1 76 ? 4.389 2.468 14.749 1.00 95.44 76 LEU A O 1
ATOM 585 N N . LEU A 1 77 ? 4.163 0.815 13.244 1.00 95.12 77 LEU A N 1
ATOM 586 C CA . LEU A 1 77 ? 2.711 0.702 13.386 1.00 95.12 77 LEU A CA 1
ATOM 587 C C . LEU A 1 77 ? 2.322 0.266 14.805 1.00 95.12 77 LEU A C 1
ATOM 589 O O . LEU A 1 77 ? 1.435 0.871 15.393 1.00 95.12 77 LEU A O 1
ATOM 593 N N . LEU A 1 78 ? 2.988 -0.735 15.387 1.00 96.12 78 LEU A N 1
ATOM 594 C CA . LEU A 1 78 ? 2.716 -1.168 16.763 1.00 96.12 78 LEU A CA 1
ATOM 595 C C . LEU A 1 78 ? 3.000 -0.054 17.777 1.00 96.12 78 LEU A C 1
ATOM 597 O O . LEU A 1 78 ? 2.176 0.201 18.651 1.00 96.12 78 LEU A O 1
ATOM 601 N N . VAL A 1 79 ? 4.133 0.640 17.644 1.00 96.06 79 VAL A N 1
ATOM 602 C CA . VAL A 1 79 ? 4.470 1.795 18.488 1.00 96.06 79 VAL A CA 1
ATOM 603 C C . VAL A 1 79 ? 3.419 2.890 18.329 1.00 96.06 79 VAL A C 1
ATOM 605 O O . VAL A 1 79 ? 2.960 3.446 19.325 1.00 96.06 79 VAL A O 1
ATOM 608 N N . TYR A 1 80 ? 2.981 3.169 17.103 1.00 95.06 80 TYR A N 1
ATOM 609 C CA . TYR A 1 80 ? 1.915 4.132 16.867 1.00 95.06 80 TYR A CA 1
ATOM 610 C C . TYR A 1 80 ? 0.633 3.714 17.596 1.00 95.06 80 TYR A C 1
ATOM 612 O O . TYR A 1 80 ? 0.128 4.453 18.431 1.00 95.06 80 TYR A O 1
ATOM 620 N N . VAL A 1 81 ? 0.136 2.510 17.317 1.00 94.50 81 VAL A N 1
ATOM 621 C CA . VAL A 1 81 ? -1.187 2.036 17.745 1.00 94.50 81 VAL A CA 1
ATOM 622 C C . VAL A 1 81 ? -1.273 1.800 19.255 1.00 94.50 81 VAL A C 1
ATOM 624 O O . VAL A 1 81 ? -2.322 2.046 19.844 1.00 94.50 81 VAL A O 1
ATOM 627 N N . PHE A 1 82 ? -0.194 1.338 19.891 1.00 93.69 82 PHE A N 1
ATOM 628 C CA . PHE A 1 82 ? -0.206 0.957 21.309 1.00 93.69 82 PHE A CA 1
ATOM 629 C C . PHE A 1 82 ? 0.482 1.950 22.243 1.00 93.69 82 PHE A C 1
ATOM 631 O O . PHE A 1 82 ? 0.234 1.902 23.445 1.00 93.69 82 PHE A O 1
ATOM 638 N N . VAL A 1 83 ? 1.341 2.834 21.729 1.00 94.62 83 VAL A N 1
ATOM 639 C CA . VAL A 1 83 ? 2.067 3.804 22.562 1.00 94.62 83 VAL A CA 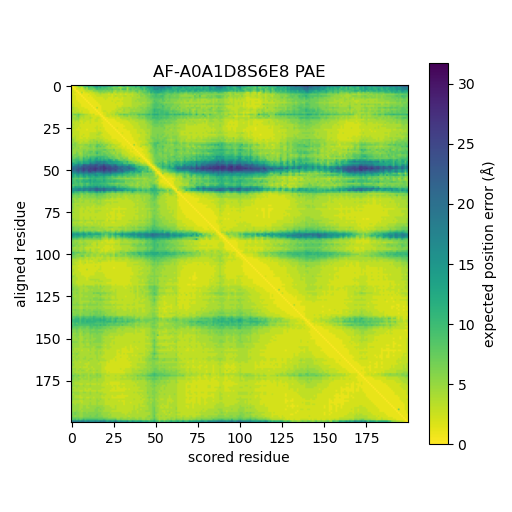1
ATOM 640 C C . VAL A 1 83 ? 1.637 5.224 22.241 1.00 94.62 83 VAL A C 1
ATOM 642 O O . VAL A 1 83 ? 1.219 5.932 23.150 1.00 94.62 83 VAL A O 1
ATOM 645 N N . TYR A 1 84 ? 1.731 5.646 20.980 1.00 94.31 84 TYR A N 1
ATOM 646 C CA . TYR A 1 84 ? 1.478 7.036 20.601 1.00 94.31 84 TYR A CA 1
ATOM 647 C C . TYR A 1 84 ? -0.014 7.389 20.623 1.00 94.31 84 TYR A C 1
ATOM 649 O O . TYR A 1 84 ? -0.420 8.319 21.307 1.00 94.31 84 TYR A O 1
ATOM 657 N N . ASP A 1 85 ? -0.836 6.639 19.895 1.00 92.94 85 ASP A N 1
ATOM 658 C CA . ASP A 1 85 ? -2.254 6.928 19.680 1.00 92.94 85 ASP A CA 1
ATOM 659 C C . ASP A 1 85 ? -3.082 6.926 20.983 1.00 92.94 85 ASP A C 1
ATOM 661 O O . ASP A 1 85 ? -3.871 7.851 21.170 1.00 92.94 85 ASP A O 1
ATOM 665 N N . PRO A 1 86 ? -2.851 6.012 21.954 1.00 91.25 86 PRO A N 1
ATOM 666 C CA . PRO A 1 86 ? -3.534 6.060 23.251 1.00 91.25 86 PRO A CA 1
ATOM 667 C C . PRO A 1 86 ? -3.163 7.262 24.134 1.00 91.25 86 PRO A C 1
ATOM 669 O O . PRO A 1 86 ? -3.876 7.543 25.093 1.00 91.25 86 PRO A O 1
ATOM 672 N N . GLN A 1 87 ? -2.050 7.952 23.856 1.00 91.19 87 GLN A N 1
ATOM 673 C CA . GLN A 1 87 ? -1.646 9.164 24.586 1.00 91.19 87 GLN A CA 1
ATOM 674 C C . GLN A 1 87 ? -2.299 10.435 24.025 1.00 91.19 87 GLN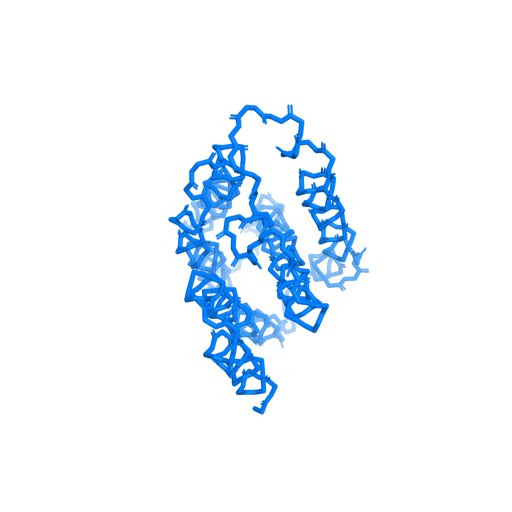 A C 1
ATOM 676 O O . GLN A 1 87 ? -2.220 11.492 24.651 1.00 91.19 87 GLN A O 1
ATOM 681 N N . GLN A 1 88 ? -2.933 10.350 22.854 1.00 88.50 88 GLN A N 1
ATOM 682 C CA . GLN A 1 88 ? -3.530 11.495 22.178 1.00 88.50 88 GLN A CA 1
ATOM 683 C C . GLN A 1 88 ? -4.948 11.777 22.687 1.00 88.50 88 GLN A C 1
ATOM 685 O O . GLN A 1 88 ? -5.656 10.900 23.180 1.00 88.50 88 GLN A O 1
ATOM 690 N N . ALA A 1 89 ? -5.390 13.026 22.536 1.00 74.56 89 ALA A N 1
ATOM 691 C CA . ALA A 1 89 ? -6.765 13.406 22.832 1.00 74.56 89 ALA A CA 1
ATOM 692 C C . ALA A 1 89 ? -7.712 12.870 21.741 1.00 74.56 89 ALA A C 1
ATOM 694 O O . ALA A 1 89 ? -7.746 13.401 20.632 1.00 74.56 89 ALA A O 1
ATOM 695 N N . GLY A 1 90 ? -8.483 11.826 22.054 1.00 79.62 90 GLY A N 1
ATOM 696 C CA . GLY A 1 90 ? -9.472 11.234 21.150 1.00 79.62 90 GLY A CA 1
ATOM 697 C C . GLY A 1 90 ? -9.619 9.719 21.336 1.00 79.62 90 GLY A C 1
ATOM 698 O O . GLY A 1 90 ? -8.901 9.123 22.138 1.00 79.62 90 GLY A O 1
ATOM 699 N N . PRO A 1 91 ? -10.562 9.077 20.626 1.00 83.62 91 PRO A N 1
ATOM 700 C CA . PRO A 1 91 ? -10.654 7.623 20.610 1.00 83.62 91 PRO A CA 1
ATOM 701 C C . PRO A 1 91 ? -9.446 7.023 19.879 1.00 83.62 91 PRO A C 1
ATOM 703 O O . PRO A 1 91 ? -9.200 7.340 18.717 1.00 83.62 91 PRO A O 1
ATOM 706 N N . ALA A 1 92 ? -8.719 6.131 20.553 1.00 91.38 92 ALA A N 1
ATOM 707 C CA . ALA A 1 92 ? -7.618 5.389 19.944 1.00 91.38 92 ALA A CA 1
ATOM 708 C C . ALA A 1 92 ? -8.116 4.462 18.817 1.00 91.38 92 ALA A C 1
ATOM 710 O O . ALA A 1 92 ? -9.232 3.943 18.886 1.00 91.38 92 ALA A O 1
ATOM 711 N N . LEU A 1 93 ? -7.272 4.182 17.822 1.00 88.94 93 LEU A N 1
ATOM 712 C CA . LEU A 1 93 ? -7.569 3.371 16.638 1.00 88.94 93 LEU A CA 1
ATOM 713 C C . LEU A 1 93 ? -8.014 1.957 17.017 1.00 88.94 93 LEU A C 1
ATOM 715 O O . LEU A 1 93 ? -8.938 1.399 16.432 1.00 88.94 93 LEU A O 1
ATOM 719 N N . VAL A 1 94 ? -7.364 1.366 18.024 1.00 90.56 94 VAL A N 1
ATOM 720 C CA . VAL A 1 94 ? -7.761 0.049 18.545 1.00 90.56 94 VAL A CA 1
ATOM 721 C C . VAL A 1 94 ? -9.183 0.112 19.082 1.00 90.56 94 VAL A C 1
ATOM 723 O O . VAL A 1 94 ? -9.998 -0.741 18.753 1.00 90.56 94 VAL A O 1
ATOM 726 N N . THR A 1 95 ? -9.497 1.140 19.866 1.00 90.19 95 THR A N 1
ATOM 727 C CA . THR A 1 95 ? -10.819 1.319 20.466 1.00 90.19 95 THR A CA 1
ATOM 728 C C . THR A 1 95 ? -11.880 1.627 19.411 1.00 90.19 95 THR A C 1
ATOM 730 O O . THR A 1 95 ? -12.996 1.123 19.510 1.00 90.19 95 THR A O 1
ATOM 733 N N . SER A 1 96 ? -11.549 2.411 18.383 1.00 88.81 96 SER A N 1
ATOM 734 C CA . SER A 1 96 ? -12.485 2.768 17.312 1.00 88.81 96 SER A CA 1
ATOM 735 C C . SER A 1 96 ? -12.823 1.578 16.409 1.00 88.81 96 SER A C 1
ATOM 737 O O . SER A 1 96 ? -13.969 1.443 15.981 1.00 88.81 96 SER A O 1
ATOM 739 N N . LEU A 1 97 ? -11.861 0.684 16.159 1.00 89.88 97 LEU A N 1
ATOM 740 C CA . LEU A 1 97 ? -12.070 -0.508 15.336 1.00 89.88 97 LEU A CA 1
ATOM 741 C C . LEU A 1 97 ? -12.627 -1.692 16.136 1.00 89.88 97 LEU A C 1
ATOM 743 O O . LEU A 1 97 ? -13.565 -2.348 15.686 1.00 89.88 97 LEU A O 1
ATOM 747 N N . LEU A 1 98 ? -12.055 -1.983 17.304 1.00 91.38 98 LEU A N 1
ATOM 748 C CA . LEU A 1 98 ? -12.296 -3.217 18.062 1.00 91.38 98 LEU A CA 1
ATOM 749 C C . LEU A 1 98 ? -13.127 -3.016 19.341 1.00 91.38 98 LEU A C 1
ATOM 751 O O . LEU A 1 98 ? -13.443 -3.994 20.021 1.00 91.38 98 LEU A O 1
ATOM 755 N N . GLY A 1 99 ? -13.501 -1.776 19.660 1.00 89.44 99 GLY A N 1
ATOM 756 C CA . GLY A 1 99 ? -14.211 -1.418 20.887 1.00 89.44 99 GLY A CA 1
ATOM 757 C C . GLY A 1 99 ? -13.301 -1.342 22.118 1.00 89.44 99 GLY A C 1
ATOM 758 O O . GLY A 1 99 ? -12.113 -1.651 22.071 1.00 89.44 99 GLY A O 1
ATOM 759 N N . GLU A 1 100 ? -13.872 -0.946 23.258 1.00 87.50 100 GLU A N 1
ATOM 760 C CA . GLU A 1 100 ? -13.138 -0.768 24.528 1.00 87.50 100 GLU A CA 1
ATOM 761 C C . GLU A 1 100 ? -12.539 -2.067 25.085 1.00 87.50 100 GLU A C 1
ATOM 763 O O . GLU A 1 100 ? -11.572 -2.046 25.846 1.00 87.50 100 GLU A O 1
ATOM 768 N N . ARG A 1 101 ? -13.125 -3.212 24.723 1.00 87.88 101 ARG A N 1
ATOM 769 C CA . ARG A 1 101 ? -12.678 -4.550 25.129 1.00 87.88 101 ARG A CA 1
ATOM 770 C C . ARG A 1 101 ? -12.385 -5.384 23.880 1.00 87.88 101 ARG A C 1
ATOM 772 O O . ARG A 1 101 ? -13.220 -6.206 23.498 1.00 87.88 101 ARG A O 1
ATOM 779 N N . PRO A 1 102 ? -11.228 -5.158 23.232 1.00 89.56 102 PRO A N 1
ATOM 780 C CA . PRO A 1 102 ? -10.919 -5.747 21.937 1.00 89.56 102 PRO A CA 1
ATOM 781 C C . PRO A 1 102 ? -10.844 -7.286 22.023 1.00 89.56 102 PRO A C 1
ATOM 783 O O . PRO A 1 102 ? -10.063 -7.816 22.822 1.00 89.56 102 PRO A O 1
ATOM 786 N N . PRO A 1 103 ? -11.620 -8.034 21.212 1.00 92.62 103 PRO A N 1
ATOM 787 C CA . PRO A 1 103 ? -11.592 -9.494 21.224 1.00 92.62 103 PRO A CA 1
ATOM 788 C C . PRO A 1 103 ? -10.229 -10.042 20.793 1.00 92.62 103 PRO A C 1
ATOM 790 O O . PRO A 1 103 ? -9.744 -9.711 19.714 1.00 92.62 103 PRO A O 1
ATOM 793 N N . LEU A 1 104 ? -9.635 -10.942 21.587 1.00 92.50 104 LEU A N 1
ATOM 794 C CA . LEU A 1 104 ? -8.272 -11.449 21.357 1.00 92.50 104 LEU A CA 1
ATOM 795 C C . LEU A 1 104 ? -8.074 -12.022 19.946 1.00 92.50 104 LEU A C 1
ATOM 797 O O . LEU A 1 104 ? -7.111 -11.671 19.265 1.00 92.50 104 LEU A O 1
ATOM 801 N N . ALA A 1 105 ? -9.003 -12.868 19.490 1.00 92.25 105 ALA A N 1
ATOM 802 C CA . ALA A 1 105 ? -8.926 -13.486 18.169 1.00 92.25 105 ALA A CA 1
ATOM 803 C C . ALA A 1 105 ? -9.007 -12.451 17.036 1.00 92.25 105 ALA A C 1
ATOM 805 O O . ALA A 1 105 ? -8.272 -12.550 16.055 1.00 92.25 105 ALA A O 1
ATOM 806 N N . TYR A 1 106 ? -9.862 -11.435 17.179 1.00 92.31 106 TYR A N 1
ATOM 807 C CA . TYR A 1 106 ? -10.042 -10.433 16.135 1.00 92.31 106 TYR A CA 1
ATOM 808 C C . TYR A 1 106 ? -8.875 -9.444 16.080 1.00 92.31 106 TYR A C 1
ATOM 810 O O . TYR A 1 106 ? -8.373 -9.142 14.997 1.00 92.31 106 TYR A O 1
ATOM 818 N N . SER A 1 107 ? -8.361 -9.038 17.243 1.00 93.25 107 SER A N 1
ATOM 819 C CA . SER A 1 107 ? -7.120 -8.268 17.360 1.00 93.25 107 SER A CA 1
ATOM 820 C C . SER A 1 107 ? -5.958 -8.979 16.674 1.00 93.25 107 SER A C 1
ATOM 822 O O . SER A 1 107 ? -5.238 -8.366 15.892 1.00 93.25 107 SER A O 1
ATOM 824 N N . PHE A 1 108 ? -5.799 -10.285 16.918 1.00 94.00 108 PHE A N 1
ATOM 825 C CA . PHE A 1 108 ? -4.757 -11.084 16.279 1.00 94.00 108 PHE A CA 1
ATOM 826 C C . PHE A 1 108 ? -4.890 -11.085 14.750 1.00 94.00 108 PHE A C 1
ATOM 828 O O . PHE A 1 108 ? -3.909 -10.834 14.054 1.00 94.00 108 PHE A O 1
ATOM 835 N N . VAL A 1 109 ? -6.098 -11.309 14.222 1.00 93.44 109 VAL A N 1
ATOM 836 C CA . VAL A 1 109 ? -6.349 -11.312 12.771 1.00 93.44 109 VAL A CA 1
ATOM 837 C C . VAL A 1 109 ? -6.046 -9.948 12.145 1.00 93.44 109 VAL A C 1
ATOM 839 O O . VAL A 1 109 ? -5.352 -9.896 11.131 1.00 93.44 109 VAL A O 1
ATOM 842 N N . LEU A 1 110 ? -6.501 -8.843 12.746 1.00 93.12 110 LEU A N 1
ATOM 843 C CA . LEU A 1 110 ? -6.231 -7.503 12.215 1.00 93.12 110 LEU A CA 1
ATOM 844 C C . LEU A 1 110 ? -4.749 -7.131 12.280 1.00 93.12 110 LEU A C 1
ATOM 846 O O . LEU A 1 110 ? -4.235 -6.554 11.325 1.00 93.12 110 LEU A O 1
ATOM 850 N N . LEU A 1 111 ? -4.043 -7.482 13.357 1.00 94.94 111 LEU A N 1
ATOM 851 C CA . LEU A 1 111 ? -2.598 -7.257 13.450 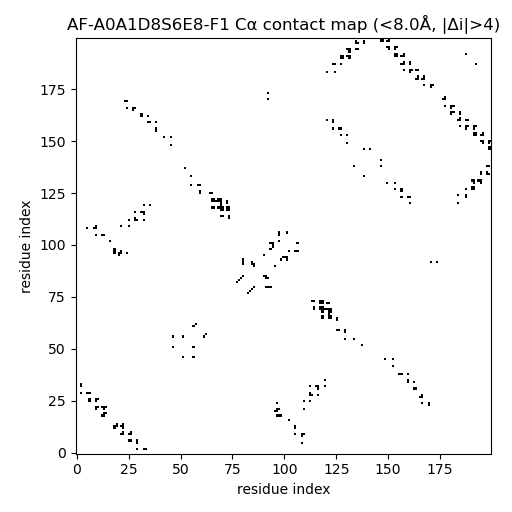1.00 94.94 111 LEU A CA 1
ATOM 852 C C . LEU A 1 111 ? -1.830 -8.093 12.425 1.00 94.94 111 LEU A C 1
ATOM 854 O O . LEU A 1 111 ? -0.870 -7.599 11.840 1.00 94.94 111 LEU A O 1
ATOM 858 N N . LEU A 1 112 ? -2.267 -9.326 12.163 1.00 94.44 112 LEU A N 1
ATOM 859 C CA . LEU A 1 112 ? -1.668 -10.181 11.142 1.00 94.44 112 LEU A CA 1
ATOM 860 C C . LEU A 1 112 ? -1.881 -9.620 9.728 1.00 94.44 112 LEU A C 1
ATOM 862 O O . LEU A 1 112 ? -0.964 -9.648 8.908 1.00 94.44 112 LEU A O 1
ATOM 866 N N . ILE A 1 113 ? -3.060 -9.058 9.453 1.00 93.12 113 ILE A N 1
ATOM 867 C CA . ILE A 1 113 ? -3.332 -8.325 8.209 1.00 93.12 113 ILE A CA 1
ATOM 868 C C . ILE A 1 113 ? -2.473 -7.054 8.142 1.00 93.12 113 ILE A C 1
ATOM 870 O O . ILE A 1 113 ? -1.858 -6.783 7.115 1.00 93.12 113 ILE A O 1
ATOM 874 N N . GLY A 1 114 ? -2.372 -6.299 9.239 1.00 93.62 114 GLY A N 1
ATOM 875 C CA . GLY A 1 114 ? -1.530 -5.104 9.333 1.00 93.62 114 GLY A CA 1
ATOM 876 C C . GLY A 1 114 ? -0.049 -5.400 9.088 1.00 93.62 114 GLY A C 1
ATOM 877 O O . GLY A 1 114 ? 0.622 -4.632 8.401 1.00 93.62 114 GLY A O 1
ATOM 878 N N . TRP A 1 115 ? 0.446 -6.539 9.579 1.00 94.69 115 TRP A N 1
ATOM 879 C CA . TRP A 1 115 ? 1.777 -7.059 9.265 1.00 94.69 115 TRP A CA 1
ATOM 880 C C . TRP A 1 115 ? 1.956 -7.288 7.765 1.00 94.69 115 TRP A C 1
ATOM 882 O O . TRP A 1 115 ? 2.924 -6.797 7.188 1.00 94.69 115 TRP A O 1
ATOM 892 N N . ASP A 1 116 ? 1.028 -7.999 7.121 1.00 92.38 116 ASP A N 1
ATOM 893 C CA . ASP A 1 116 ? 1.122 -8.289 5.686 1.00 92.38 116 ASP A CA 1
ATOM 894 C C . ASP A 1 116 ? 1.083 -7.000 4.843 1.00 92.38 116 ASP A C 1
ATOM 896 O O . ASP A 1 116 ? 1.890 -6.834 3.924 1.00 92.38 116 ASP A O 1
ATOM 900 N N . VAL A 1 117 ? 0.231 -6.037 5.210 1.00 91.81 117 VAL A N 1
ATOM 901 C CA . VAL A 1 117 ? 0.184 -4.708 4.581 1.00 91.81 117 VAL A CA 1
ATOM 902 C C . VAL A 1 117 ? 1.514 -3.966 4.758 1.00 91.81 117 VAL A C 1
ATOM 904 O O . VAL A 1 117 ? 2.082 -3.495 3.771 1.00 91.81 117 VAL A O 1
ATOM 907 N N . ALA A 1 118 ? 2.048 -3.894 5.980 1.00 93.25 118 ALA A N 1
ATOM 908 C CA . ALA A 1 118 ? 3.320 -3.227 6.267 1.00 93.25 118 ALA A CA 1
ATOM 909 C C . ALA A 1 118 ? 4.496 -3.876 5.521 1.00 93.25 118 ALA A C 1
ATOM 911 O O . ALA A 1 118 ? 5.334 -3.180 4.945 1.00 93.25 118 ALA A O 1
ATOM 912 N N . TYR A 1 119 ? 4.526 -5.208 5.461 1.00 91.50 119 TYR A N 1
ATOM 913 C CA . TYR A 1 119 ? 5.511 -5.950 4.682 1.00 91.50 119 TYR A CA 1
ATOM 914 C C . TYR A 1 119 ? 5.479 -5.551 3.204 1.00 91.50 119 TYR A C 1
ATOM 916 O O . TYR A 1 119 ? 6.517 -5.263 2.607 1.00 91.50 119 TYR A O 1
ATOM 924 N N . ARG A 1 120 ? 4.289 -5.452 2.613 1.00 89.06 120 ARG A N 1
ATOM 925 C CA . ARG A 1 120 ? 4.134 -5.109 1.193 1.00 89.06 120 ARG A CA 1
ATOM 926 C C . ARG A 1 120 ? 4.427 -3.656 0.870 1.00 89.06 120 ARG A C 1
ATOM 928 O O . ARG A 1 120 ? 4.904 -3.383 -0.229 1.00 89.06 120 ARG A O 1
ATOM 935 N N . ILE A 1 121 ? 4.181 -2.744 1.806 1.00 89.56 121 ILE A N 1
ATOM 936 C CA . ILE A 1 121 ? 4.674 -1.364 1.731 1.00 89.56 121 ILE A CA 1
ATOM 937 C C . ILE A 1 121 ? 6.203 -1.378 1.605 1.00 89.56 121 ILE A C 1
ATOM 939 O O . ILE A 1 121 ? 6.754 -0.733 0.712 1.00 89.56 121 ILE A O 1
ATOM 943 N N . GLY A 1 122 ? 6.882 -2.185 2.429 1.00 89.81 122 GLY A N 1
ATOM 944 C CA . GLY A 1 122 ? 8.331 -2.394 2.355 1.00 89.81 122 GLY A CA 1
ATOM 945 C C . GLY A 1 122 ? 8.795 -2.959 1.008 1.00 89.81 122 GLY A C 1
ATOM 946 O O . GLY A 1 122 ? 9.712 -2.412 0.395 1.00 89.81 122 GLY A O 1
ATOM 947 N N . VAL A 1 123 ? 8.126 -4.002 0.503 1.00 87.62 123 VAL A N 1
ATOM 948 C CA . VAL A 1 123 ? 8.408 -4.597 -0.820 1.00 87.62 123 VAL A CA 1
ATOM 949 C C . VAL A 1 123 ? 8.220 -3.575 -1.944 1.00 87.62 123 VAL A C 1
ATOM 951 O O . VAL A 1 123 ? 9.093 -3.436 -2.799 1.00 87.62 123 VAL A O 1
ATOM 954 N N . GLY A 1 124 ? 7.104 -2.842 -1.944 1.00 88.88 124 GLY A N 1
ATOM 955 C CA . GLY A 1 124 ? 6.801 -1.828 -2.956 1.00 88.88 124 GLY A CA 1
ATOM 956 C C . GLY A 1 124 ? 7.822 -0.692 -2.960 1.00 88.88 124 GLY A C 1
ATOM 957 O O . GLY A 1 124 ? 8.286 -0.285 -4.026 1.00 88.88 124 GLY A O 1
ATOM 958 N N . TRP A 1 125 ? 8.234 -0.232 -1.775 1.00 91.62 125 TRP A N 1
ATOM 959 C CA . TRP A 1 125 ? 9.287 0.771 -1.632 1.00 91.62 125 TRP A CA 1
ATOM 960 C C . TRP A 1 125 ? 10.627 0.279 -2.187 1.00 91.62 125 TRP A C 1
ATOM 962 O O . TRP A 1 125 ? 11.249 0.965 -2.998 1.00 91.62 125 TRP A O 1
ATOM 972 N N . TRP A 1 126 ? 11.054 -0.929 -1.813 1.00 92.25 126 TRP A N 1
ATOM 973 C CA . TRP A 1 126 ? 12.323 -1.480 -2.285 1.00 92.25 126 TRP A CA 1
ATOM 974 C C . TRP A 1 126 ? 12.336 -1.712 -3.801 1.00 92.25 126 TRP A C 1
ATOM 976 O O . TRP A 1 126 ? 13.304 -1.350 -4.475 1.00 92.25 126 TRP A O 1
ATOM 986 N N . ALA A 1 127 ? 11.243 -2.235 -4.362 1.00 89.69 127 ALA A N 1
ATOM 987 C CA . ALA A 1 127 ? 11.085 -2.414 -5.805 1.00 89.69 127 ALA A CA 1
ATOM 988 C C . ALA A 1 127 ? 11.171 -1.079 -6.565 1.00 89.69 127 ALA A C 1
ATOM 990 O O . ALA A 1 127 ? 11.790 -0.998 -7.625 1.00 89.69 127 ALA A O 1
ATOM 991 N N . CYS A 1 128 ? 10.588 -0.020 -6.005 1.00 92.38 128 CYS A N 1
ATOM 992 C CA . CYS A 1 128 ? 10.629 1.324 -6.565 1.00 92.38 128 CYS A CA 1
ATOM 993 C C . CYS A 1 128 ? 12.056 1.905 -6.578 1.00 92.38 128 CYS A C 1
ATOM 995 O O . CYS A 1 128 ? 12.546 2.332 -7.625 1.00 92.38 128 CYS A O 1
ATOM 997 N N . VAL A 1 129 ? 12.757 1.853 -5.439 1.00 93.88 129 VAL A N 1
ATOM 998 C CA . VAL A 1 129 ? 14.130 2.369 -5.292 1.00 93.88 129 VAL A CA 1
ATOM 999 C C . VAL A 1 129 ? 15.111 1.622 -6.195 1.00 93.88 129 VAL A C 1
ATOM 1001 O O . VAL A 1 129 ? 15.901 2.240 -6.909 1.00 93.88 129 VAL A O 1
ATOM 1004 N N . THR A 1 130 ? 15.050 0.291 -6.204 1.00 92.44 130 THR A N 1
ATOM 1005 C CA . THR A 1 130 ? 15.920 -0.534 -7.056 1.00 92.44 130 THR A CA 1
ATOM 1006 C C . THR A 1 130 ? 15.600 -0.366 -8.539 1.00 92.44 130 THR A C 1
ATOM 1008 O O . THR A 1 130 ? 16.520 -0.350 -9.355 1.00 92.44 130 THR A O 1
ATOM 1011 N N . GLY A 1 131 ? 14.323 -0.198 -8.903 1.00 91.44 131 GLY A N 1
ATOM 1012 C CA . GLY A 1 131 ? 13.899 0.111 -10.270 1.00 91.44 131 GLY A CA 1
ATOM 1013 C C . GLY A 1 131 ? 14.458 1.446 -10.763 1.00 91.44 131 GLY A C 1
ATOM 1014 O O . GLY A 1 131 ? 15.027 1.506 -11.852 1.00 91.44 131 GLY A O 1
ATOM 1015 N N . PHE A 1 132 ? 14.396 2.490 -9.934 1.00 94.81 132 PHE A N 1
ATOM 1016 C CA . PHE A 1 132 ? 15.005 3.782 -10.248 1.00 94.81 132 PHE A CA 1
ATOM 1017 C C . PHE A 1 132 ? 16.529 3.686 -10.373 1.00 94.81 132 PHE A C 1
ATOM 1019 O O . PHE A 1 132 ? 17.090 4.146 -11.367 1.00 94.81 132 PHE A O 1
ATOM 1026 N N . TRP A 1 133 ? 17.194 3.019 -9.422 1.00 95.00 133 TRP A N 1
ATOM 1027 C CA . TRP A 1 133 ? 18.638 2.772 -9.482 1.00 95.00 133 TRP A CA 1
ATOM 1028 C C . TRP A 1 133 ? 19.053 2.026 -10.763 1.00 95.00 133 TRP A C 1
ATOM 1030 O O . TRP A 1 133 ? 20.046 2.380 -11.401 1.00 95.00 133 TRP A O 1
ATOM 1040 N N . ARG A 1 134 ? 18.271 1.026 -11.190 1.00 93.81 134 ARG A N 1
ATOM 1041 C CA . ARG A 1 134 ? 18.478 0.312 -12.459 1.00 93.81 134 ARG A CA 1
ATOM 1042 C C . ARG A 1 134 ? 18.403 1.267 -13.648 1.00 93.81 134 ARG A C 1
ATOM 1044 O O . ARG A 1 134 ? 19.259 1.193 -14.523 1.00 93.81 134 ARG A O 1
ATOM 1051 N N . SER A 1 135 ? 17.406 2.146 -13.684 1.00 93.00 135 SER A N 1
ATOM 1052 C CA . SER A 1 135 ? 17.205 3.075 -14.801 1.00 93.00 135 SER A CA 1
ATOM 1053 C C . SER A 1 135 ? 18.330 4.104 -14.917 1.00 93.00 135 SER A C 1
ATOM 1055 O O . SER A 1 135 ? 18.783 4.356 -16.025 1.00 93.00 135 SER A O 1
ATOM 1057 N N . ILE A 1 136 ? 18.855 4.628 -13.802 1.00 95.31 136 ILE A N 1
ATOM 1058 C CA . ILE A 1 136 ? 20.009 5.549 -13.837 1.00 95.31 136 ILE A CA 1
ATOM 1059 C C . ILE A 1 136 ? 21.335 4.848 -14.164 1.00 95.31 136 ILE A C 1
ATOM 1061 O O . ILE A 1 136 ? 22.223 5.471 -14.730 1.00 95.31 136 ILE A O 1
ATOM 1065 N N . THR A 1 137 ? 21.496 3.577 -13.780 1.00 92.94 137 THR A N 1
ATOM 1066 C CA . THR A 1 137 ? 22.790 2.877 -13.893 1.00 92.94 137 THR A CA 1
ATOM 1067 C C . THR A 1 137 ? 22.944 2.178 -15.235 1.00 92.94 137 THR A C 1
ATOM 1069 O O . THR A 1 137 ? 24.026 2.180 -15.805 1.00 92.94 137 THR A O 1
ATOM 1072 N N . TYR A 1 138 ? 21.868 1.558 -15.721 1.00 90.31 138 TYR A N 1
ATOM 1073 C CA . TYR A 1 138 ? 21.895 0.697 -16.901 1.00 90.31 138 TYR A CA 1
ATOM 1074 C C . TYR A 1 138 ? 20.997 1.203 -18.028 1.00 90.31 138 TYR A C 1
ATOM 1076 O O . TYR A 1 138 ? 21.016 0.607 -19.097 1.00 90.31 138 TYR A O 1
ATOM 1084 N N . GLY A 1 139 ? 20.205 2.263 -17.815 1.00 86.50 139 GLY A N 1
ATOM 1085 C CA . GLY A 1 139 ? 19.189 2.732 -18.764 1.00 86.50 139 GLY A CA 1
ATOM 1086 C C . GLY A 1 139 ? 19.702 2.829 -20.197 1.00 86.50 139 GLY A C 1
ATOM 1087 O O . GLY A 1 139 ? 19.077 2.277 -21.101 1.00 86.50 139 GLY A O 1
ATOM 1088 N N . ASP A 1 140 ? 20.882 3.420 -20.382 1.00 88.00 140 ASP A N 1
ATOM 1089 C CA . ASP A 1 140 ? 21.497 3.627 -21.694 1.00 88.00 140 ASP A CA 1
ATOM 1090 C C . ASP A 1 140 ? 21.930 2.332 -22.398 1.00 88.00 140 ASP A C 1
ATOM 1092 O O . ASP A 1 140 ? 21.843 2.238 -23.621 1.00 88.00 140 ASP A O 1
ATOM 1096 N N . GLU A 1 141 ? 22.304 1.305 -21.637 1.00 88.44 141 GLU A N 1
ATOM 1097 C CA . GLU A 1 141 ? 22.775 0.008 -22.143 1.00 88.44 141 GLU A CA 1
ATOM 1098 C C . GLU A 1 141 ? 21.625 -0.933 -22.537 1.00 88.44 141 GLU A C 1
ATOM 1100 O O . GLU A 1 141 ? 21.830 -1.928 -23.236 1.00 88.44 141 GL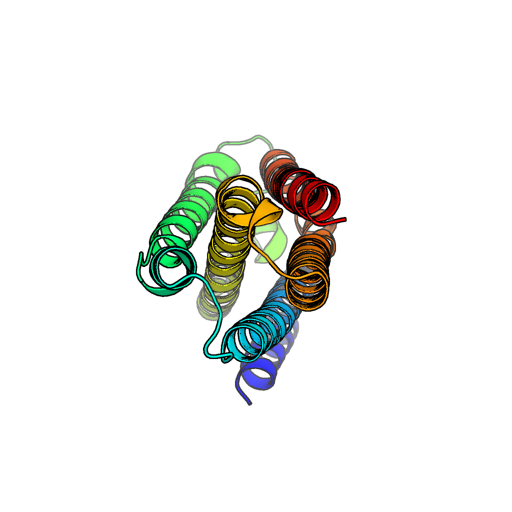U A O 1
ATOM 1105 N N . LEU A 1 142 ? 20.403 -0.640 -22.084 1.00 86.75 142 LEU A N 1
ATOM 1106 C CA . LEU A 1 142 ? 19.235 -1.479 -22.327 1.00 86.75 142 LEU A CA 1
ATOM 1107 C C . LEU A 1 142 ? 18.668 -1.263 -23.729 1.00 86.75 142 LEU A C 1
ATOM 1109 O O . LEU A 1 142 ? 18.438 -0.131 -24.161 1.00 86.75 142 LEU A O 1
ATOM 1113 N N . ASP A 1 143 ? 18.328 -2.366 -24.394 1.00 89.56 143 ASP A N 1
ATOM 1114 C CA . ASP A 1 143 ? 17.606 -2.328 -25.659 1.00 89.56 143 ASP A CA 1
ATOM 1115 C C . ASP A 1 143 ? 16.177 -1.762 -25.482 1.00 89.56 143 ASP A C 1
ATOM 1117 O O . ASP A 1 143 ? 15.581 -1.889 -24.401 1.00 89.56 143 ASP A O 1
ATOM 1121 N N . PRO A 1 144 ? 15.575 -1.175 -26.534 1.00 89.44 144 PRO A N 1
ATOM 1122 C CA . PRO A 1 144 ? 14.259 -0.542 -26.439 1.00 89.44 144 PRO A CA 1
ATOM 1123 C C . PRO A 1 144 ? 13.142 -1.462 -25.922 1.00 89.44 144 PRO A C 1
ATOM 1125 O O . PRO A 1 144 ? 12.247 -1.006 -25.206 1.00 89.44 144 PRO A O 1
ATOM 1128 N N . ALA A 1 145 ? 13.181 -2.762 -26.240 1.00 88.88 145 ALA A N 1
ATOM 1129 C CA . ALA A 1 145 ? 12.160 -3.701 -25.783 1.00 88.88 145 ALA A CA 1
ATOM 1130 C C . ALA A 1 145 ? 12.291 -3.973 -24.277 1.00 88.88 145 ALA A C 1
ATOM 1132 O O . ALA A 1 145 ? 11.285 -4.037 -23.562 1.00 88.88 145 ALA A O 1
ATOM 1133 N N . THR A 1 146 ? 13.521 -4.075 -23.770 1.00 88.38 146 THR A N 1
ATOM 1134 C CA . THR A 1 146 ? 13.786 -4.211 -22.334 1.00 88.38 146 THR A CA 1
ATOM 1135 C C . THR A 1 146 ? 13.435 -2.942 -21.559 1.00 88.38 146 THR A C 1
ATOM 1137 O O . THR A 1 146 ? 12.779 -3.044 -20.520 1.00 88.38 146 THR A O 1
ATOM 1140 N N . ARG A 1 147 ? 13.747 -1.747 -22.081 1.00 90.44 147 ARG A N 1
ATOM 1141 C CA . ARG A 1 147 ? 13.312 -0.473 -21.474 1.00 90.44 147 ARG A CA 1
ATOM 1142 C C . ARG A 1 147 ? 11.791 -0.391 -21.350 1.00 90.44 147 ARG A C 1
ATOM 1144 O O . ARG A 1 147 ? 11.272 -0.105 -20.271 1.00 90.44 147 ARG A O 1
ATOM 1151 N N . ALA A 1 148 ? 11.063 -0.735 -22.415 1.00 90.38 148 ALA A N 1
ATOM 1152 C CA . ALA A 1 148 ? 9.602 -0.756 -22.402 1.00 90.38 148 ALA A CA 1
ATOM 1153 C C . ALA A 1 148 ? 9.031 -1.771 -21.394 1.00 90.38 148 ALA A C 1
ATOM 1155 O O . ALA A 1 148 ? 8.021 -1.490 -20.742 1.00 90.38 148 ALA A O 1
ATOM 1156 N N . ARG A 1 149 ? 9.670 -2.940 -21.233 1.00 89.81 149 ARG A N 1
ATOM 1157 C CA . ARG A 1 149 ? 9.286 -3.936 -20.218 1.00 89.81 149 ARG A CA 1
ATOM 1158 C C . ARG A 1 149 ? 9.460 -3.378 -18.806 1.00 89.81 149 ARG A C 1
ATOM 1160 O O . ARG A 1 149 ? 8.519 -3.439 -18.019 1.00 89.81 149 ARG A O 1
ATOM 1167 N N . PHE A 1 150 ? 10.614 -2.792 -18.500 1.00 90.50 150 PHE A N 1
ATOM 1168 C CA . PHE A 1 150 ? 10.876 -2.206 -17.186 1.00 90.50 150 PHE A CA 1
ATOM 1169 C C . PHE A 1 150 ? 9.981 -1.006 -16.877 1.00 90.50 150 PHE A C 1
ATOM 1171 O O . PHE A 1 150 ? 9.454 -0.929 -15.773 1.00 90.50 150 PHE A O 1
ATOM 1178 N N . ALA A 1 151 ? 9.698 -0.146 -17.856 1.00 92.19 151 ALA A N 1
ATOM 1179 C CA . ALA A 1 151 ? 8.742 0.942 -17.680 1.00 92.19 151 ALA A CA 1
ATOM 1180 C C . ALA A 1 151 ? 7.339 0.421 -17.312 1.00 92.19 151 ALA A C 1
ATOM 1182 O O . ALA A 1 151 ? 6.669 0.990 -16.454 1.00 92.19 151 ALA A O 1
ATOM 1183 N N . ARG A 1 152 ? 6.885 -0.693 -17.909 1.00 91.25 152 ARG A N 1
ATOM 1184 C CA . ARG A 1 152 ? 5.609 -1.332 -17.530 1.00 91.25 152 ARG A CA 1
ATOM 1185 C C . ARG A 1 152 ? 5.645 -1.910 -16.118 1.00 91.25 152 ARG A C 1
ATOM 1187 O O . ARG A 1 152 ? 4.654 -1.795 -15.400 1.00 91.25 152 ARG A O 1
ATOM 1194 N N . LEU A 1 153 ? 6.763 -2.509 -15.713 1.00 89.69 153 LEU A N 1
ATOM 1195 C CA . LEU A 1 153 ? 6.928 -3.018 -14.351 1.00 89.69 153 LEU A CA 1
ATOM 1196 C C . LEU A 1 153 ? 6.890 -1.876 -13.329 1.00 89.69 153 LEU A C 1
ATOM 1198 O O . LEU A 1 153 ? 6.150 -1.969 -12.355 1.00 89.69 153 LEU A O 1
ATOM 1202 N N . ASP A 1 154 ? 7.570 -0.763 -13.601 1.00 92.94 154 ASP A N 1
ATOM 1203 C CA . ASP A 1 154 ? 7.561 0.410 -12.725 1.00 92.94 154 ASP A CA 1
ATOM 1204 C C . ASP A 1 154 ? 6.168 1.060 -12.647 1.00 92.94 154 ASP A C 1
ATOM 1206 O O . ASP A 1 154 ? 5.719 1.417 -11.560 1.00 92.94 154 ASP A O 1
ATOM 1210 N N . LEU A 1 155 ? 5.426 1.135 -13.759 1.00 93.56 155 LEU A N 1
ATOM 1211 C CA . LEU A 1 155 ? 4.016 1.554 -13.745 1.00 93.56 155 LEU A CA 1
ATOM 1212 C C . LEU A 1 155 ? 3.141 0.611 -12.908 1.00 93.56 155 LEU A C 1
ATOM 1214 O O . LEU A 1 155 ? 2.228 1.059 -12.216 1.00 93.56 155 LEU A O 1
ATOM 1218 N N . THR A 1 156 ? 3.429 -0.690 -12.940 1.00 91.62 156 THR A N 1
ATOM 1219 C CA . THR A 1 156 ? 2.720 -1.676 -12.115 1.00 91.62 156 THR A CA 1
ATOM 1220 C C . THR A 1 156 ? 3.023 -1.461 -10.628 1.00 91.62 156 THR A C 1
ATOM 1222 O O . THR A 1 156 ? 2.123 -1.603 -9.804 1.00 91.62 156 THR A O 1
ATOM 1225 N N . THR A 1 157 ? 4.242 -1.045 -10.271 1.00 92.31 157 THR A N 1
ATOM 1226 C CA . THR A 1 157 ? 4.603 -0.658 -8.894 1.00 92.31 157 THR A CA 1
ATOM 1227 C C . THR A 1 157 ? 3.798 0.553 -8.417 1.00 92.31 157 THR A C 1
ATOM 1229 O O . THR A 1 157 ? 3.286 0.543 -7.298 1.00 92.31 157 THR A O 1
ATOM 1232 N N . ILE A 1 158 ? 3.597 1.562 -9.274 1.00 94.75 158 ILE A N 1
ATOM 1233 C CA . ILE A 1 158 ? 2.735 2.720 -8.968 1.00 94.75 158 ILE A CA 1
ATOM 1234 C C . ILE A 1 158 ? 1.283 2.277 -8.771 1.00 94.75 158 ILE A C 1
ATOM 1236 O O . ILE A 1 158 ? 0.635 2.679 -7.801 1.00 94.75 158 ILE A O 1
ATOM 1240 N N . ALA A 1 159 ? 0.771 1.423 -9.662 1.00 92.94 159 ALA A N 1
ATOM 1241 C CA . ALA A 1 159 ? -0.579 0.880 -9.544 1.00 92.94 159 ALA A CA 1
ATOM 1242 C C . ALA A 1 159 ? -0.750 0.096 -8.234 1.00 92.94 159 ALA A C 1
ATOM 1244 O O . ALA A 1 159 ? -1.752 0.264 -7.541 1.00 92.94 159 ALA A O 1
ATOM 1245 N N . PHE A 1 160 ? 0.251 -0.700 -7.854 1.00 91.25 160 PHE A N 1
ATOM 1246 C CA . PHE A 1 160 ? 0.247 -1.444 -6.602 1.00 91.25 160 PHE A CA 1
ATOM 1247 C C . PHE A 1 160 ? 0.229 -0.526 -5.370 1.00 91.25 160 PHE A C 1
ATOM 1249 O O . PHE A 1 160 ? -0.598 -0.728 -4.483 1.00 91.25 160 PHE A O 1
ATOM 1256 N N . ALA A 1 161 ? 1.071 0.509 -5.322 1.00 93.44 161 ALA A N 1
ATOM 1257 C CA . ALA A 1 161 ? 1.030 1.488 -4.233 1.00 93.44 161 ALA A CA 1
ATOM 1258 C C . ALA A 1 161 ? -0.336 2.193 -4.159 1.00 93.44 161 ALA A C 1
ATOM 1260 O O . ALA A 1 161 ? -0.916 2.321 -3.085 1.00 93.44 161 ALA A O 1
ATOM 1261 N N . SER A 1 162 ? -0.907 2.562 -5.307 1.00 94.75 162 SER A N 1
ATOM 1262 C CA . SER A 1 162 ? -2.216 3.226 -5.383 1.00 94.75 162 SER A CA 1
ATOM 1263 C C . SER A 1 162 ? -3.361 2.377 -4.812 1.00 94.75 162 SER A C 1
ATOM 1265 O O . SER A 1 162 ? -4.327 2.926 -4.285 1.00 94.75 162 SER A O 1
ATOM 1267 N N . LEU A 1 163 ? -3.249 1.043 -4.837 1.00 92.44 163 LEU A N 1
ATOM 1268 C CA . LEU A 1 163 ? -4.236 0.139 -4.227 1.00 92.44 163 LEU A CA 1
ATOM 1269 C C . LEU A 1 163 ? -4.284 0.219 -2.697 1.00 92.44 163 LEU A C 1
ATOM 1271 O O . LEU A 1 163 ? -5.182 -0.365 -2.099 1.00 92.44 163 LEU A O 1
ATOM 1275 N N . GLN A 1 164 ? -3.363 0.944 -2.061 1.00 92.81 164 GLN A N 1
ATOM 1276 C CA . GLN A 1 164 ? -3.375 1.200 -0.621 1.00 92.81 164 GLN A CA 1
ATOM 1277 C C . GLN A 1 164 ? -4.203 2.436 -0.243 1.00 92.81 164 GLN A C 1
ATOM 1279 O O . GLN A 1 164 ? -4.536 2.614 0.926 1.00 92.81 164 GLN A O 1
ATOM 1284 N N . LEU A 1 165 ? -4.594 3.280 -1.206 1.00 95.38 165 LEU A N 1
ATOM 1285 C CA . LEU A 1 165 ? -5.435 4.456 -0.952 1.00 95.38 165 LEU A CA 1
ATOM 1286 C C . LEU A 1 165 ? -6.775 4.144 -0.255 1.00 95.38 165 LEU A C 1
ATOM 1288 O O . LEU A 1 165 ? -7.185 4.949 0.580 1.00 95.38 165 LEU A O 1
ATOM 1292 N N . PRO A 1 166 ? -7.441 2.993 -0.489 1.00 94.75 166 PRO A N 1
ATOM 1293 C CA . PRO A 1 166 ? -8.621 2.598 0.281 1.00 94.75 166 PRO A CA 1
ATOM 1294 C C . PRO A 1 166 ? -8.382 2.441 1.793 1.00 94.75 166 PRO A C 1
ATOM 1296 O O . PRO A 1 166 ? -9.348 2.450 2.549 1.00 94.75 166 PRO A O 1
ATOM 1299 N N . ILE A 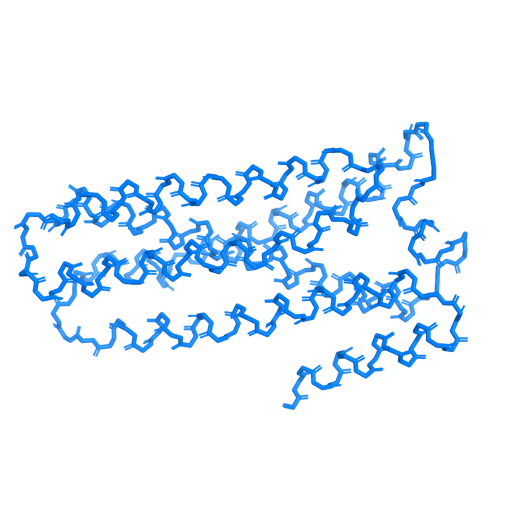1 167 ? -7.130 2.337 2.261 1.00 93.50 167 ILE A N 1
ATOM 1300 C CA . ILE A 1 167 ? -6.794 2.334 3.696 1.00 93.50 167 ILE A CA 1
ATOM 1301 C C . ILE A 1 167 ? -6.993 3.735 4.307 1.00 93.50 167 ILE A C 1
ATOM 1303 O O . ILE A 1 167 ? -7.361 3.860 5.469 1.00 93.50 167 ILE A O 1
ATOM 1307 N N . VAL A 1 168 ? -6.807 4.812 3.540 1.00 95.38 168 VAL A N 1
ATOM 1308 C CA . VAL A 1 168 ? -6.898 6.200 4.033 1.00 95.38 168 VAL A CA 1
ATOM 1309 C C . VAL A 1 168 ? -8.229 6.526 4.736 1.00 95.38 168 VAL A C 1
ATOM 1311 O O . VAL A 1 168 ? -8.171 7.093 5.832 1.00 95.38 168 VAL A O 1
ATOM 1314 N N . PRO A 1 169 ? -9.418 6.182 4.191 1.00 93.50 169 PRO A N 1
ATOM 1315 C CA . PRO A 1 169 ? -10.680 6.407 4.898 1.00 93.50 169 PRO A CA 1
ATOM 1316 C C . PRO A 1 169 ? -10.835 5.545 6.160 1.00 93.50 169 PRO A C 1
ATOM 1318 O O . PRO A 1 169 ? -11.453 6.001 7.117 1.00 93.50 169 PRO A O 1
ATOM 1321 N N . VAL A 1 170 ? -10.246 4.343 6.205 1.00 91.38 170 VAL A N 1
ATOM 1322 C CA . VAL A 1 170 ? -10.238 3.485 7.411 1.00 91.38 170 VAL A CA 1
ATOM 1323 C C . VAL A 1 170 ? -9.465 4.149 8.556 1.00 91.38 170 VAL A C 1
ATOM 1325 O O . VAL A 1 170 ? -9.801 3.973 9.721 1.00 91.38 170 VAL A O 1
ATOM 1328 N N . LEU A 1 171 ? -8.456 4.953 8.223 1.00 92.00 171 LEU A N 1
ATOM 1329 C CA . LEU A 1 171 ? -7.606 5.679 9.168 1.00 92.00 171 LEU A CA 1
ATOM 1330 C C . LEU A 1 171 ? -8.147 7.075 9.527 1.00 92.00 171 LEU A C 1
ATOM 1332 O O . LEU A 1 171 ? -7.396 7.925 10.010 1.00 92.00 171 LEU A O 1
ATOM 1336 N N . SER A 1 172 ? -9.426 7.351 9.257 1.00 90.81 172 SER A N 1
ATOM 1337 C CA . SER A 1 172 ? -10.045 8.639 9.582 1.00 90.81 172 SER A CA 1
ATOM 1338 C C . SER A 1 172 ? -9.906 8.962 11.073 1.00 90.81 172 SER A C 1
ATOM 1340 O O . SER A 1 172 ? -10.185 8.121 11.922 1.00 90.81 172 SER A O 1
ATOM 1342 N N . GLY A 1 173 ? -9.451 10.177 11.389 1.00 88.94 173 GLY A N 1
ATOM 1343 C CA . GLY A 1 173 ? -9.130 10.596 12.760 1.00 88.94 173 GLY A CA 1
ATOM 1344 C C . GLY A 1 173 ? -7.673 10.367 13.179 1.00 88.94 173 GLY A C 1
ATOM 1345 O O . GLY A 1 173 ? -7.256 10.909 14.198 1.00 88.94 173 GLY A O 1
ATOM 1346 N N . HIS A 1 174 ? -6.872 9.664 12.370 1.00 92.12 174 HIS A N 1
ATOM 1347 C CA . HIS A 1 174 ? -5.462 9.369 12.652 1.00 92.12 174 HIS A CA 1
ATOM 1348 C C . HIS A 1 174 ? -4.551 9.991 11.573 1.00 92.12 174 HIS A C 1
ATOM 1350 O O . HIS A 1 174 ? -4.022 9.281 10.707 1.00 92.12 174 HIS A O 1
ATOM 1356 N N . PRO A 1 175 ? -4.350 11.327 11.588 1.00 92.88 175 PRO A N 1
ATOM 1357 C CA . PRO A 1 175 ? -3.723 12.062 10.486 1.00 92.88 175 PRO A CA 1
ATOM 1358 C C . PRO A 1 175 ? -2.289 11.612 10.199 1.00 92.88 175 PRO A C 1
ATOM 1360 O O . PRO A 1 175 ? -1.874 11.599 9.046 1.00 92.88 175 PRO A O 1
ATOM 1363 N N . LEU A 1 176 ? -1.533 11.190 11.216 1.00 93.31 176 LEU A N 1
ATOM 1364 C CA . LEU A 1 176 ? -0.173 10.684 11.019 1.00 93.31 176 LEU A CA 1
ATOM 1365 C C . LEU A 1 176 ? -0.145 9.385 10.206 1.00 93.31 176 LEU A C 1
ATOM 1367 O O . LEU A 1 176 ? 0.688 9.249 9.310 1.00 93.31 176 LEU A O 1
ATOM 1371 N N . LEU A 1 177 ? -1.069 8.452 10.456 1.00 93.25 177 LEU A N 1
ATOM 1372 C CA . LEU A 1 177 ? -1.172 7.234 9.650 1.00 93.25 177 LEU A CA 1
ATOM 1373 C C . LEU A 1 177 ? -1.673 7.547 8.237 1.00 93.25 177 LEU A C 1
ATOM 1375 O O . LEU A 1 177 ? -1.127 7.015 7.271 1.00 93.25 177 LEU A O 1
ATOM 1379 N N . GLN A 1 178 ? -2.646 8.453 8.096 1.00 95.00 178 GLN A N 1
ATOM 1380 C CA . GLN A 1 178 ? -3.123 8.898 6.781 1.00 95.00 178 GLN A CA 1
ATOM 1381 C C . GLN A 1 178 ? -1.993 9.522 5.954 1.00 95.00 178 GLN A C 1
ATOM 1383 O O . GLN A 1 178 ? -1.792 9.137 4.803 1.00 95.00 178 GLN A O 1
ATOM 1388 N N . LEU A 1 179 ? -1.213 10.429 6.549 1.00 95.88 179 LEU A N 1
ATOM 1389 C CA . LEU A 1 179 ? -0.045 11.044 5.916 1.00 95.88 179 LEU A CA 1
ATOM 1390 C C . LEU A 1 179 ? 1.036 10.016 5.585 1.00 95.88 179 LEU A C 1
ATOM 1392 O O . LEU A 1 179 ? 1.673 10.131 4.544 1.00 95.88 179 LEU A O 1
ATOM 1396 N N . THR A 1 180 ? 1.221 8.997 6.424 1.00 94.19 180 THR A N 1
ATOM 1397 C CA . THR A 1 180 ? 2.184 7.918 6.162 1.00 94.19 180 THR A CA 1
ATOM 1398 C C . THR A 1 180 ? 1.794 7.122 4.916 1.00 94.19 180 THR A C 1
ATOM 1400 O O . THR A 1 180 ? 2.628 6.921 4.033 1.00 94.19 180 THR A O 1
ATOM 1403 N N . VAL A 1 181 ? 0.524 6.719 4.795 1.00 94.75 181 VAL A N 1
ATOM 1404 C CA . VAL A 1 181 ? 0.027 5.988 3.615 1.00 94.75 181 VAL A CA 1
ATOM 1405 C C . VAL A 1 181 ? 0.086 6.872 2.369 1.00 94.75 181 VAL A C 1
ATOM 1407 O O . VAL A 1 181 ? 0.653 6.468 1.357 1.00 94.75 181 VAL A O 1
ATOM 1410 N N . LEU A 1 182 ? -0.438 8.099 2.436 1.00 96.69 182 LEU A N 1
ATOM 1411 C CA . LEU A 1 182 ? -0.424 9.033 1.305 1.00 96.69 182 LEU A CA 1
ATOM 1412 C C . LEU A 1 182 ? 1.004 9.381 0.867 1.00 96.69 182 LEU A C 1
ATOM 1414 O O . LEU A 1 182 ? 1.301 9.388 -0.327 1.00 96.69 182 LEU A O 1
ATOM 1418 N N . GLY A 1 183 ? 1.891 9.630 1.829 1.00 95.94 183 GLY A N 1
ATOM 1419 C CA . GLY A 1 183 ? 3.301 9.920 1.599 1.00 95.94 183 GLY A CA 1
ATOM 1420 C C . GLY A 1 183 ? 4.024 8.753 0.937 1.00 95.94 183 GLY A C 1
ATOM 1421 O O . GLY A 1 183 ? 4.770 8.971 -0.013 1.00 95.94 183 GLY A O 1
ATOM 1422 N N . HIS A 1 184 ? 3.752 7.516 1.362 1.00 94.81 184 HIS A N 1
ATOM 1423 C CA . HIS A 1 184 ? 4.281 6.323 0.701 1.00 94.81 184 HIS A CA 1
ATOM 1424 C C . HIS A 1 184 ? 3.814 6.225 -0.757 1.00 94.81 184 HIS A C 1
ATOM 1426 O O . HIS A 1 184 ? 4.646 6.068 -1.651 1.00 94.81 184 HIS A O 1
ATOM 1432 N N . VAL A 1 185 ? 2.508 6.365 -1.014 1.00 96.38 185 VAL A N 1
ATOM 1433 C CA . VAL A 1 185 ? 1.955 6.302 -2.378 1.00 96.38 185 VAL A CA 1
ATOM 1434 C C . VAL A 1 185 ? 2.572 7.378 -3.269 1.00 96.38 185 VAL A C 1
ATOM 1436 O O . VAL A 1 185 ? 2.997 7.080 -4.385 1.00 96.38 185 VAL A O 1
ATOM 1439 N N . LEU A 1 186 ? 2.682 8.609 -2.767 1.00 97.38 186 LEU A N 1
ATOM 1440 C CA . LEU A 1 186 ? 3.303 9.714 -3.491 1.00 97.38 186 LEU A CA 1
ATOM 1441 C C . LEU A 1 186 ? 4.787 9.450 -3.763 1.00 97.38 186 LEU A C 1
ATOM 1443 O O . LEU A 1 186 ? 5.244 9.637 -4.888 1.00 97.38 186 LEU A O 1
ATOM 1447 N N . ALA A 1 187 ? 5.538 8.988 -2.763 1.00 96.19 187 ALA A N 1
ATOM 1448 C CA . ALA A 1 187 ? 6.960 8.701 -2.909 1.00 96.19 187 ALA A CA 1
ATOM 1449 C C . ALA A 1 187 ? 7.208 7.612 -3.963 1.00 96.19 187 ALA A C 1
ATOM 1451 O O . ALA A 1 187 ? 8.066 7.784 -4.829 1.00 96.19 187 ALA A O 1
ATOM 1452 N N . VAL A 1 188 ? 6.415 6.534 -3.950 1.00 96.44 188 VAL A N 1
ATOM 1453 C CA . VAL A 1 188 ? 6.489 5.483 -4.975 1.00 96.44 188 VAL A CA 1
ATOM 1454 C C . VAL A 1 188 ? 6.125 6.034 -6.354 1.00 96.44 188 VAL A C 1
ATOM 1456 O O . VAL A 1 188 ? 6.840 5.774 -7.320 1.00 96.44 188 VAL A O 1
ATOM 1459 N N . ALA A 1 189 ? 5.055 6.827 -6.460 1.00 96.75 189 ALA A N 1
ATOM 1460 C CA . ALA A 1 189 ? 4.642 7.436 -7.722 1.00 96.75 189 ALA A CA 1
ATOM 1461 C C . ALA A 1 189 ? 5.737 8.330 -8.323 1.00 96.75 189 ALA A C 1
ATOM 1463 O O . ALA A 1 189 ? 5.996 8.255 -9.523 1.00 96.75 189 ALA A O 1
ATOM 1464 N N . LEU A 1 190 ? 6.412 9.132 -7.497 1.00 97.69 190 LEU A N 1
ATOM 1465 C CA . LEU A 1 190 ? 7.491 10.017 -7.935 1.00 97.69 190 LEU A CA 1
ATOM 1466 C C . LEU A 1 190 ? 8.733 9.237 -8.372 1.00 97.69 190 LEU A C 1
ATOM 1468 O O . LEU A 1 190 ? 9.250 9.477 -9.460 1.00 97.69 190 LEU A O 1
ATOM 1472 N N . VAL A 1 191 ? 9.203 8.290 -7.560 1.00 97.50 191 VAL A N 1
ATOM 1473 C CA . VAL A 1 191 ? 10.451 7.559 -7.834 1.00 97.50 191 VAL A CA 1
ATOM 1474 C C . VAL A 1 191 ? 10.275 6.579 -9.001 1.00 97.50 191 VAL A C 1
ATOM 1476 O O . VAL A 1 191 ? 11.087 6.571 -9.928 1.00 97.50 191 VAL A O 1
ATOM 1479 N N . SER A 1 192 ? 9.179 5.813 -9.040 1.00 95.81 192 SER A N 1
ATOM 1480 C CA . SER A 1 192 ? 8.873 4.959 -10.196 1.00 95.81 192 SER A CA 1
ATOM 1481 C C . SER A 1 192 ? 8.505 5.784 -11.429 1.00 95.81 192 SER A C 1
ATOM 1483 O O . SER A 1 192 ? 8.865 5.399 -12.537 1.00 95.81 192 SER A O 1
ATOM 1485 N N . GLY A 1 193 ? 7.847 6.935 -11.270 1.00 95.44 193 GLY A N 1
ATOM 1486 C CA . GLY A 1 193 ? 7.552 7.849 -12.375 1.00 95.44 193 GLY A CA 1
ATOM 1487 C C . GLY A 1 193 ? 8.821 8.420 -13.010 1.00 95.44 193 GLY A C 1
ATOM 1488 O O . GLY A 1 193 ? 8.944 8.422 -14.234 1.00 95.44 193 GLY A O 1
ATOM 1489 N N . ALA A 1 194 ? 9.798 8.819 -12.192 1.00 96.56 194 ALA A N 1
ATOM 1490 C CA . ALA A 1 194 ? 11.115 9.246 -12.658 1.00 96.56 194 ALA A CA 1
ATOM 1491 C C . ALA A 1 194 ? 11.850 8.110 -13.384 1.00 96.56 194 ALA A C 1
ATOM 1493 O O . ALA A 1 194 ? 12.415 8.326 -14.452 1.00 96.56 194 ALA A O 1
ATOM 1494 N N . SER A 1 195 ? 11.777 6.885 -12.856 1.00 95.00 195 SER A N 1
ATOM 1495 C CA . SER A 1 195 ? 12.321 5.698 -13.524 1.00 95.00 195 SER A CA 1
ATOM 1496 C C . SER A 1 195 ? 11.699 5.483 -14.909 1.00 95.00 195 SER A C 1
ATOM 1498 O O . SER A 1 195 ? 12.418 5.310 -15.888 1.00 95.00 195 SER A O 1
ATOM 1500 N N . VAL A 1 196 ? 10.370 5.575 -15.026 1.00 94.56 196 VAL A N 1
ATOM 1501 C CA . VAL A 1 196 ? 9.661 5.470 -16.313 1.00 94.56 196 VAL A CA 1
ATOM 1502 C C . VAL A 1 196 ? 10.084 6.574 -17.279 1.00 94.56 196 VAL A C 1
ATOM 1504 O O . VAL A 1 196 ? 10.247 6.298 -18.465 1.00 94.56 196 VAL A O 1
ATOM 1507 N N . ALA A 1 197 ? 10.257 7.804 -16.794 1.00 95.06 197 ALA A N 1
ATOM 1508 C CA . ALA A 1 197 ? 10.685 8.931 -17.617 1.00 95.06 197 ALA A CA 1
ATOM 1509 C C . ALA A 1 197 ? 12.101 8.739 -18.181 1.00 95.06 197 ALA A C 1
ATOM 1511 O O . ALA A 1 197 ? 12.337 9.104 -19.323 1.00 95.06 197 ALA A O 1
ATOM 1512 N N . LEU A 1 198 ? 13.011 8.123 -17.418 1.00 93.38 198 LEU A N 1
ATOM 1513 C CA . LEU A 1 198 ? 14.377 7.817 -17.862 1.00 93.38 198 LEU A CA 1
ATOM 1514 C C . LEU A 1 198 ? 14.456 6.659 -18.870 1.00 93.38 198 LEU A C 1
ATOM 1516 O O . LEU A 1 198 ? 15.442 6.532 -19.587 1.00 93.38 198 LEU A O 1
ATOM 1520 N N . LEU A 1 199 ? 13.448 5.784 -18.904 1.00 89.44 199 LEU A N 1
ATOM 1521 C CA . LEU A 1 199 ? 13.414 4.618 -19.795 1.00 89.44 199 LEU A CA 1
ATOM 1522 C C . LEU A 1 199 ? 12.693 4.879 -21.126 1.00 89.44 199 LEU A C 1
ATOM 1524 O O . LEU A 1 199 ? 12.707 3.998 -21.990 1.00 89.44 199 LEU A O 1
ATOM 1528 N N . ARG A 1 200 ? 12.024 6.026 -21.272 1.00 82.50 200 ARG A N 1
ATOM 1529 C CA . ARG A 1 200 ? 11.346 6.449 -22.505 1.00 82.50 200 ARG A CA 1
ATOM 1530 C C . ARG A 1 200 ? 12.270 7.286 -23.372 1.00 82.50 200 ARG A C 1
ATOM 1532 O O . ARG A 1 200 ? 12.189 7.091 -24.602 1.00 82.50 200 ARG A O 1
#